Protein AF-A0A957HKM3-F1 (afdb_monomer)

Structure (mmCIF, N/CA/C/O backbone):
data_AF-A0A957HKM3-F1
#
_entry.id   AF-A0A957HKM3-F1
#
loop_
_atom_site.group_PDB
_atom_site.id
_atom_site.type_symbol
_atom_site.label_atom_id
_atom_site.label_alt_id
_atom_site.label_comp_id
_atom_site.label_asym_id
_atom_site.label_entity_id
_atom_site.label_seq_id
_atom_site.pdbx_PDB_ins_code
_atom_site.Cartn_x
_atom_site.Cartn_y
_atom_site.Cartn_z
_atom_site.occupancy
_atom_site.B_iso_or_equiv
_atom_site.auth_seq_id
_atom_site.auth_comp_id
_atom_site.auth_asym_id
_atom_site.auth_atom_id
_atom_site.pdbx_PDB_model_num
ATOM 1 N N . MET A 1 1 ? -44.955 -30.868 45.263 1.00 47.00 1 MET A N 1
ATOM 2 C CA . MET A 1 1 ? -44.420 -29.543 45.650 1.00 47.00 1 MET A CA 1
ATOM 3 C C . MET A 1 1 ? -42.931 -29.456 45.296 1.00 47.00 1 MET A C 1
ATOM 5 O O . MET A 1 1 ? -42.115 -29.298 46.185 1.00 47.00 1 MET A O 1
ATOM 9 N N . ALA A 1 2 ? -42.562 -29.620 44.020 1.00 44.59 2 ALA A N 1
ATOM 10 C CA . ALA A 1 2 ? -41.152 -29.615 43.596 1.00 44.59 2 ALA A CA 1
ATOM 11 C C . ALA A 1 2 ? -41.012 -29.302 42.092 1.00 44.59 2 ALA A C 1
ATOM 13 O O . ALA A 1 2 ? -40.345 -30.031 41.370 1.00 44.59 2 ALA A O 1
ATOM 14 N N . ASN A 1 3 ? -41.728 -28.290 41.587 1.00 49.31 3 ASN A N 1
ATOM 15 C CA . ASN A 1 3 ? -41.673 -27.949 40.158 1.00 49.31 3 ASN A CA 1
ATOM 16 C C . ASN A 1 3 ? -41.700 -26.438 39.877 1.00 49.31 3 ASN A C 1
ATOM 18 O O . ASN A 1 3 ? -42.155 -26.035 38.817 1.00 49.31 3 ASN A O 1
ATOM 22 N N . ASN A 1 4 ? -41.270 -25.605 40.831 1.00 51.16 4 ASN A N 1
ATOM 23 C CA . ASN A 1 4 ? -41.279 -24.143 40.669 1.00 51.16 4 ASN A CA 1
ATOM 24 C C . ASN A 1 4 ? -39.879 -23.507 40.729 1.00 51.16 4 ASN A C 1
ATOM 26 O O . ASN A 1 4 ? -39.730 -22.320 40.466 1.00 51.16 4 ASN A O 1
ATOM 30 N N . ASP A 1 5 ? -38.846 -24.296 41.041 1.00 49.91 5 ASP A N 1
ATOM 31 C CA . ASP A 1 5 ? -37.493 -23.775 41.281 1.00 49.91 5 ASP A CA 1
ATOM 32 C C . ASP A 1 5 ? -36.600 -23.854 40.032 1.00 49.91 5 ASP A C 1
ATOM 34 O O . ASP A 1 5 ? -35.518 -23.274 40.002 1.00 49.91 5 ASP A O 1
ATOM 38 N N . ASN A 1 6 ? -37.057 -24.545 38.979 1.00 47.69 6 ASN A N 1
ATOM 39 C CA . ASN A 1 6 ? -36.279 -24.766 37.756 1.00 47.69 6 ASN A CA 1
ATOM 40 C C . ASN A 1 6 ? -36.586 -23.754 36.635 1.00 47.69 6 ASN A C 1
ATOM 42 O O . ASN A 1 6 ? -35.911 -23.755 35.613 1.00 47.69 6 ASN A O 1
ATOM 46 N N . GLU A 1 7 ? -37.578 -22.878 36.822 1.00 43.94 7 GLU A N 1
ATOM 47 C CA . GLU A 1 7 ? -37.984 -21.872 35.823 1.00 43.94 7 GLU A CA 1
ATOM 48 C C . GLU A 1 7 ? -37.372 -20.480 36.095 1.00 43.94 7 GLU A C 1
ATOM 50 O O . GLU A 1 7 ? -37.442 -19.578 35.266 1.00 43.94 7 GLU A O 1
ATOM 55 N N . ILE A 1 8 ? -36.705 -20.297 37.242 1.00 45.25 8 ILE A N 1
ATOM 56 C CA . ILE A 1 8 ? -36.118 -19.007 37.655 1.00 45.25 8 ILE A CA 1
ATOM 57 C C . ILE A 1 8 ? -34.664 -18.845 37.154 1.00 45.2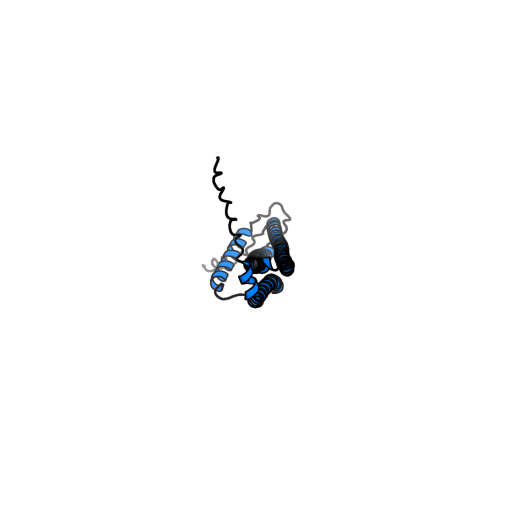5 8 ILE A C 1
ATOM 59 O O . ILE A 1 8 ? -34.101 -17.751 37.191 1.00 45.25 8 ILE A O 1
ATOM 63 N N . ALA A 1 9 ? -34.042 -19.903 36.624 1.00 41.53 9 ALA A N 1
ATOM 64 C CA . ALA A 1 9 ? -32.632 -19.878 36.227 1.00 41.53 9 ALA A CA 1
ATOM 65 C C . ALA A 1 9 ? -32.360 -19.335 34.806 1.00 41.53 9 ALA A C 1
ATOM 67 O O . ALA A 1 9 ? -31.204 -19.053 34.490 1.00 41.53 9 ALA A O 1
ATOM 68 N N . GLU A 1 10 ? -33.378 -19.149 33.956 1.00 41.00 10 GLU A N 1
ATOM 69 C CA . GLU A 1 10 ? -33.168 -18.899 32.516 1.00 41.00 10 GLU A CA 1
ATOM 70 C C . GLU A 1 10 ? -33.541 -17.489 32.026 1.00 41.00 10 GLU A C 1
ATOM 72 O O . GLU A 1 10 ? -33.589 -17.227 30.828 1.00 41.00 10 GLU A O 1
ATOM 77 N N . ASN A 1 11 ? -33.751 -16.528 32.930 1.00 41.34 11 ASN A N 1
ATOM 78 C CA . ASN A 1 11 ? -33.976 -15.134 32.531 1.00 41.34 11 ASN A CA 1
ATOM 79 C C . ASN A 1 11 ? -33.160 -14.149 33.368 1.00 41.34 11 ASN A C 1
ATOM 81 O O . ASN A 1 11 ? -33.671 -13.204 33.969 1.00 41.34 11 ASN A O 1
ATOM 85 N N . LYS A 1 12 ? -31.840 -14.357 33.398 1.00 44.16 12 LYS A N 1
ATOM 86 C CA . LYS A 1 12 ? -30.912 -13.303 33.808 1.00 44.16 12 LYS A CA 1
ATOM 87 C C . LYS A 1 12 ? -30.813 -12.317 32.645 1.00 44.16 12 LYS A C 1
ATOM 89 O O . LYS A 1 12 ? -29.887 -12.385 31.842 1.00 44.16 12 LYS A O 1
ATOM 94 N N . VAL A 1 13 ? -31.806 -11.430 32.526 1.00 43.09 13 VAL A N 1
ATOM 95 C CA . VAL A 1 13 ? -31.692 -10.224 31.701 1.00 43.09 13 VAL A CA 1
ATOM 96 C C . VAL A 1 13 ? -30.390 -9.563 32.129 1.00 43.09 13 VAL A C 1
ATOM 98 O O . VAL A 1 13 ? -30.271 -9.114 33.269 1.00 43.09 13 VAL A O 1
ATOM 101 N N . ASP A 1 14 ? -29.396 -9.599 31.244 1.00 47.03 14 ASP A N 1
ATOM 102 C CA . ASP A 1 14 ? -28.075 -9.010 31.427 1.00 47.03 14 ASP A CA 1
ATOM 103 C C . ASP A 1 14 ? -28.242 -7.494 31.565 1.00 47.03 14 ASP A C 1
ATOM 105 O O . ASP A 1 14 ? -28.124 -6.727 30.612 1.00 47.03 14 ASP A O 1
ATOM 109 N N . LYS A 1 15 ? -28.615 -7.064 32.772 1.00 47.00 15 LYS A N 1
ATOM 110 C CA . LYS A 1 15 ? -28.818 -5.673 33.172 1.00 47.00 15 LYS A CA 1
ATOM 111 C C . LYS A 1 15 ? -27.470 -5.024 33.504 1.00 47.00 15 LYS A C 1
ATOM 113 O O . LYS A 1 15 ? -27.420 -4.105 34.313 1.00 47.00 15 LYS A O 1
ATOM 118 N N . SER A 1 16 ? -26.377 -5.522 32.918 1.00 55.09 16 SER A N 1
ATOM 119 C CA . SER A 1 16 ? -25.062 -4.911 33.037 1.00 55.09 16 SER A CA 1
ATOM 120 C C . SER A 1 16 ? -25.087 -3.586 32.283 1.00 55.09 16 SER A C 1
ATOM 122 O O . SER A 1 16 ? -25.190 -3.560 31.053 1.00 55.09 16 SER A O 1
ATOM 124 N N . GLN A 1 17 ? -25.052 -2.488 33.025 1.00 64.56 17 GLN A N 1
ATOM 125 C CA . GLN A 1 17 ? -24.950 -1.153 32.459 1.00 64.56 17 GLN A CA 1
ATOM 126 C C . GLN A 1 17 ? -23.472 -0.841 32.228 1.00 64.56 17 GLN A C 1
ATOM 128 O O . GLN A 1 17 ? -22.652 -1.006 33.135 1.00 64.56 17 GLN A O 1
ATOM 133 N N . TYR A 1 18 ? -23.131 -0.426 31.007 1.00 73.88 18 TYR A N 1
ATOM 134 C CA . TYR A 1 18 ? -21.754 -0.087 30.647 1.00 73.88 18 TYR A CA 1
ATOM 135 C C . TYR A 1 18 ? -21.532 1.421 30.652 1.00 73.88 18 TYR A C 1
ATOM 137 O O . TYR A 1 18 ? -22.414 2.201 30.280 1.00 73.88 18 TYR A O 1
ATOM 145 N N . ALA A 1 19 ? -20.322 1.808 31.048 1.00 77.62 19 ALA A N 1
ATOM 146 C CA . ALA A 1 19 ? -19.890 3.193 31.139 1.00 77.62 19 ALA A CA 1
ATOM 147 C C . ALA A 1 19 ? -19.832 3.860 29.753 1.00 77.62 19 ALA A C 1
ATOM 149 O O . ALA A 1 19 ? -19.210 3.342 28.822 1.00 77.62 19 ALA A O 1
ATOM 150 N N . PHE A 1 20 ? -20.456 5.034 29.619 1.00 85.00 20 PHE A N 1
ATOM 151 C CA . PHE A 1 20 ? -20.403 5.830 28.390 1.00 85.00 20 PHE A CA 1
ATOM 152 C C . PHE A 1 20 ? -18.974 6.277 28.047 1.00 85.00 20 PHE A C 1
ATOM 154 O O . PHE A 1 20 ? -18.611 6.327 26.878 1.00 85.00 20 PHE A O 1
ATOM 161 N N . GLU A 1 21 ? -18.133 6.529 29.047 1.00 86.12 21 GLU A N 1
ATOM 162 C CA . GLU A 1 21 ? -16.739 6.945 28.879 1.00 86.12 21 GLU A CA 1
ATOM 163 C C . GLU A 1 21 ? -15.904 5.833 28.228 1.00 86.12 21 GLU A C 1
ATOM 165 O O . GLU A 1 21 ? -15.054 6.106 27.385 1.00 86.12 21 GLU A O 1
ATOM 170 N N . GLU A 1 22 ? -16.182 4.567 28.560 1.00 87.50 22 GLU A N 1
ATOM 171 C CA . GLU A 1 22 ? -15.543 3.411 27.920 1.00 87.50 22 GLU A CA 1
ATOM 172 C C . GLU A 1 22 ? -15.982 3.281 26.453 1.00 87.50 22 GLU A C 1
ATOM 174 O O . GLU A 1 22 ? -15.156 3.010 25.580 1.00 87.50 22 GLU A O 1
ATOM 179 N N . PHE A 1 23 ? -17.266 3.530 26.166 1.00 90.31 23 PHE A N 1
ATOM 180 C CA . PHE A 1 23 ? -17.781 3.564 24.796 1.00 90.31 23 PHE A CA 1
ATOM 181 C C . PHE A 1 23 ? -17.137 4.691 23.985 1.00 90.31 23 PHE A C 1
ATOM 183 O O . PHE A 1 23 ? -16.668 4.450 22.874 1.00 90.31 23 PHE A O 1
ATOM 190 N N . GLN A 1 24 ? -17.072 5.899 24.551 1.00 91.50 24 GLN A N 1
ATOM 191 C CA . GLN A 1 24 ? -16.463 7.061 23.914 1.00 91.50 24 GLN A CA 1
ATOM 192 C C . GLN A 1 24 ? -14.976 6.817 23.626 1.00 91.50 24 GLN A C 1
ATOM 194 O O . GLN A 1 24 ? -14.545 6.986 22.488 1.00 91.50 24 GLN A O 1
ATOM 199 N N . LEU A 1 25 ? -14.209 6.335 24.609 1.00 92.25 25 LEU A N 1
ATOM 200 C CA . LEU A 1 25 ? -12.788 6.017 24.435 1.00 92.25 25 LEU A CA 1
ATOM 201 C C . LEU A 1 25 ? -12.566 4.985 23.319 1.00 92.25 25 LEU A C 1
ATOM 203 O O . LEU A 1 25 ? -11.632 5.095 22.518 1.00 92.25 25 LEU A O 1
ATOM 207 N N . PHE A 1 26 ? -13.418 3.960 23.256 1.00 93.19 26 PHE A N 1
ATOM 208 C CA . PHE A 1 26 ? -13.307 2.926 22.233 1.00 93.19 26 PHE A CA 1
ATOM 209 C C . PHE A 1 26 ? -13.725 3.428 20.842 1.00 93.19 26 PHE A C 1
ATOM 211 O O . PHE A 1 26 ? -13.091 3.071 19.846 1.00 93.19 26 PHE A O 1
ATOM 218 N N . TYR A 1 27 ? -14.734 4.299 20.768 1.00 93.25 27 TYR A N 1
ATOM 219 C CA . TYR A 1 27 ? -15.134 4.985 19.540 1.00 93.25 27 TYR A CA 1
ATOM 220 C C . TYR A 1 27 ? -14.007 5.877 18.994 1.00 93.25 27 TYR A C 1
ATOM 222 O O . TYR A 1 27 ? -13.621 5.725 17.835 1.00 93.25 27 TYR A O 1
ATOM 230 N N . GLU A 1 28 ? -13.396 6.714 19.838 1.00 94.50 28 GLU A N 1
ATOM 231 C CA . GLU A 1 28 ? -12.241 7.553 19.472 1.00 94.50 28 GLU A CA 1
ATOM 232 C C . GLU A 1 28 ? -11.057 6.704 18.973 1.00 94.50 28 GLU A C 1
ATOM 234 O O . GLU A 1 28 ? -10.364 7.055 18.014 1.00 94.50 28 GLU A O 1
ATOM 239 N N . SER A 1 29 ? -10.838 5.528 19.575 1.00 93.44 29 SER A N 1
ATOM 240 C CA . SER A 1 29 ? -9.834 4.572 19.098 1.00 93.44 29 SER A CA 1
ATOM 241 C C . SER A 1 29 ? -10.134 4.064 17.680 1.00 93.44 29 SER A C 1
ATOM 243 O O . SER A 1 29 ? -9.206 3.923 16.879 1.00 93.44 29 SER A O 1
ATOM 245 N N . ALA A 1 30 ? -11.401 3.797 17.349 1.00 91.69 30 ALA A N 1
ATOM 246 C CA . ALA A 1 30 ? -11.816 3.347 16.019 1.00 91.69 30 ALA A CA 1
ATOM 247 C C . ALA A 1 30 ? -11.670 4.445 14.950 1.00 91.69 30 ALA A C 1
ATOM 249 O O . ALA A 1 30 ? -11.200 4.174 13.839 1.00 91.69 30 ALA A O 1
ATOM 250 N N . GLU A 1 31 ? -11.999 5.690 15.294 1.00 93.06 31 GLU A N 1
ATOM 251 C CA . GLU A 1 31 ? -11.785 6.852 14.425 1.00 93.06 31 GLU A CA 1
ATOM 252 C C . GLU A 1 31 ? -10.293 7.032 14.110 1.00 93.06 31 GLU A C 1
ATOM 254 O O . GLU A 1 31 ? -9.893 7.045 12.945 1.00 93.06 31 GLU A O 1
ATOM 259 N N . LYS A 1 32 ? -9.436 6.978 15.137 1.00 94.31 32 LYS A N 1
ATOM 260 C CA . LYS A 1 32 ? -7.979 7.093 14.982 1.00 94.31 32 LYS 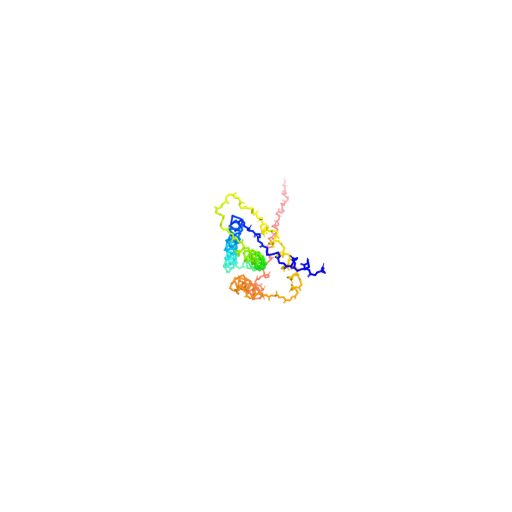A CA 1
ATOM 261 C C . LYS A 1 32 ? -7.365 6.022 14.075 1.00 94.31 32 LYS A C 1
ATOM 263 O O . LYS A 1 32 ? -6.379 6.287 13.384 1.00 94.31 32 LYS A O 1
ATOM 268 N N . VAL A 1 33 ? -7.896 4.795 14.071 1.00 89.88 33 VAL A N 1
ATOM 269 C CA . VAL A 1 33 ? -7.440 3.747 13.134 1.00 89.88 33 VAL A CA 1
ATOM 270 C C . VAL A 1 33 ? -7.829 4.097 11.697 1.00 89.88 33 VAL A C 1
ATOM 272 O O . VAL A 1 33 ? -7.037 3.888 10.775 1.00 89.88 33 VAL A O 1
ATOM 275 N N . THR A 1 34 ? -9.014 4.671 11.500 1.00 88.81 34 THR A N 1
ATOM 276 C CA . THR A 1 34 ? -9.472 5.131 10.184 1.00 88.81 34 THR A CA 1
ATOM 277 C C . THR A 1 34 ? -8.604 6.271 9.653 1.00 88.81 34 THR A C 1
ATOM 279 O O . THR A 1 34 ? -8.161 6.202 8.505 1.00 88.81 34 THR A O 1
ATOM 282 N N . ASP A 1 35 ? -8.261 7.248 10.492 1.00 92.38 35 ASP A N 1
ATOM 283 C CA . ASP A 1 35 ? -7.368 8.349 10.112 1.00 92.38 35 ASP A CA 1
ATOM 284 C C . ASP A 1 35 ? -5.976 7.849 9.719 1.00 92.38 35 ASP A C 1
ATOM 286 O O . ASP A 1 35 ? -5.446 8.211 8.664 1.00 92.38 35 ASP A O 1
ATOM 290 N N . ARG A 1 36 ? -5.413 6.923 10.507 1.00 92.56 36 ARG A N 1
ATOM 291 C CA . ARG A 1 36 ? -4.126 6.275 10.200 1.00 92.56 36 ARG A CA 1
ATOM 292 C C . ARG A 1 36 ? -4.155 5.518 8.873 1.00 92.56 36 ARG A C 1
ATOM 294 O O . ARG A 1 36 ? -3.158 5.540 8.148 1.00 92.56 36 ARG A O 1
ATOM 301 N N . ARG A 1 37 ? -5.277 4.872 8.524 1.00 92.19 37 ARG A N 1
ATOM 302 C CA . ARG A 1 37 ? -5.465 4.207 7.220 1.00 92.19 37 ARG A CA 1
ATOM 303 C C . ARG A 1 37 ? -5.402 5.219 6.078 1.00 92.19 37 ARG A C 1
ATOM 305 O O . ARG A 1 37 ? -4.720 4.971 5.085 1.00 92.19 37 ARG A O 1
ATOM 312 N N . LEU A 1 38 ? -6.096 6.351 6.208 1.00 90.62 38 LEU A N 1
ATOM 313 C CA . LEU A 1 38 ? -6.111 7.409 5.192 1.00 90.62 38 LEU A CA 1
ATOM 314 C C . LEU A 1 38 ? -4.731 8.056 5.019 1.00 90.62 38 LEU A C 1
ATOM 316 O O . LEU A 1 38 ? -4.287 8.270 3.890 1.00 90.62 38 LEU A O 1
ATOM 320 N N . GLU A 1 39 ? -4.036 8.325 6.122 1.00 93.88 39 GLU A N 1
ATOM 321 C CA . GLU A 1 39 ? -2.670 8.850 6.115 1.00 93.88 39 GLU A CA 1
ATOM 322 C C . GLU A 1 39 ? -1.676 7.879 5.472 1.00 93.88 39 GLU A C 1
ATOM 324 O O . GLU A 1 39 ? -0.945 8.269 4.560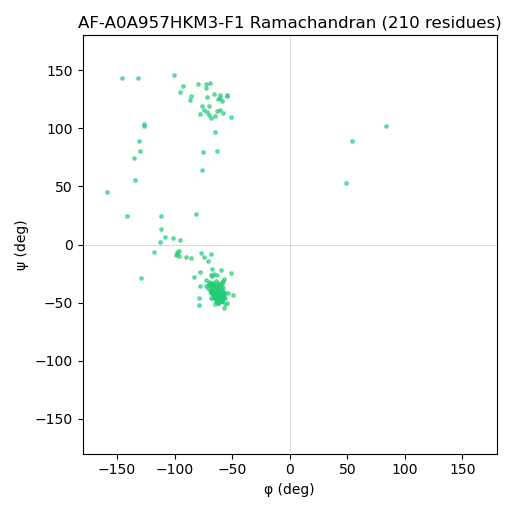 1.00 93.88 39 GLU A O 1
ATOM 329 N N . THR A 1 40 ? -1.699 6.610 5.882 1.00 92.31 40 THR A N 1
ATOM 330 C CA . THR A 1 40 ? -0.819 5.570 5.326 1.00 92.31 40 THR A CA 1
ATOM 331 C C . THR A 1 40 ? -1.078 5.381 3.835 1.00 92.31 40 THR A C 1
ATOM 333 O O . THR A 1 40 ? -0.139 5.322 3.045 1.00 92.31 40 THR A O 1
ATOM 336 N N . ASN A 1 41 ? -2.350 5.369 3.423 1.00 91.88 41 ASN A N 1
ATOM 337 C CA . ASN A 1 41 ? -2.712 5.320 2.014 1.00 91.88 41 ASN A CA 1
ATOM 338 C C . ASN A 1 41 ? -2.091 6.494 1.254 1.00 91.88 41 ASN A C 1
ATOM 340 O O . ASN A 1 41 ? -1.353 6.256 0.304 1.00 91.88 41 ASN A O 1
ATOM 344 N N . ARG A 1 42 ? -2.324 7.743 1.690 1.00 92.56 42 ARG A N 1
ATOM 345 C CA . ARG A 1 42 ? -1.754 8.959 1.074 1.00 92.56 42 ARG A CA 1
ATOM 346 C C . ARG A 1 42 ? -0.229 8.892 0.951 1.00 92.56 42 ARG A C 1
ATOM 348 O O . ARG A 1 42 ? 0.320 9.274 -0.080 1.00 92.56 42 ARG A O 1
ATOM 355 N N . TRP A 1 43 ? 0.447 8.397 1.981 1.00 94.94 43 TRP A N 1
ATOM 356 C CA . TRP A 1 43 ? 1.895 8.211 1.967 1.00 94.94 43 TRP A CA 1
ATOM 357 C C . TRP A 1 43 ? 2.337 7.166 0.926 1.00 94.94 43 TRP A C 1
ATOM 359 O O . TRP A 1 43 ? 3.237 7.441 0.131 1.00 94.94 43 TRP A O 1
ATOM 369 N N . ASN A 1 44 ? 1.638 6.030 0.836 1.00 94.94 44 ASN A N 1
ATOM 370 C CA . ASN A 1 44 ? 1.907 4.994 -0.166 1.00 94.94 44 ASN A CA 1
ATOM 371 C C . ASN A 1 44 ? 1.715 5.500 -1.609 1.00 94.94 44 ASN A C 1
ATOM 373 O O . ASN A 1 44 ? 2.534 5.182 -2.475 1.00 94.94 44 ASN A O 1
ATOM 377 N N . TYR A 1 45 ? 0.695 6.334 -1.868 1.00 93.62 45 TYR A N 1
ATOM 378 C CA . TYR A 1 45 ? 0.536 7.018 -3.163 1.00 93.62 45 TYR A CA 1
ATOM 379 C C . TYR A 1 45 ? 1.767 7.843 -3.516 1.00 93.62 45 TYR A C 1
ATOM 381 O O . TYR A 1 45 ? 2.303 7.704 -4.614 1.00 93.62 45 TYR A O 1
ATOM 389 N N . SER A 1 46 ? 2.209 8.686 -2.580 1.00 95.81 46 SER A N 1
ATOM 390 C CA . SER A 1 46 ? 3.349 9.581 -2.779 1.00 95.81 46 SER A CA 1
ATOM 391 C C . SER A 1 46 ? 4.604 8.797 -3.169 1.00 95.81 46 SER A C 1
ATOM 393 O O . SER A 1 46 ? 5.240 9.103 -4.179 1.00 95.81 46 SER A O 1
ATOM 395 N N . ILE A 1 47 ? 4.893 7.701 -2.459 1.00 96.06 47 ILE A N 1
ATOM 396 C CA . ILE A 1 47 ? 6.024 6.816 -2.770 1.00 96.06 47 ILE A CA 1
ATOM 397 C C . ILE A 1 47 ? 5.907 6.222 -4.173 1.00 96.06 47 ILE A C 1
ATOM 399 O O . ILE A 1 47 ? 6.864 6.292 -4.943 1.00 96.06 47 ILE A O 1
ATOM 403 N N . CYS A 1 48 ? 4.743 5.677 -4.539 1.00 95.69 48 CYS A N 1
ATOM 404 C CA . CYS A 1 48 ? 4.556 5.088 -5.867 1.00 95.69 48 CYS A CA 1
ATOM 405 C C . CYS A 1 48 ? 4.750 6.132 -6.978 1.00 95.69 48 CYS A C 1
ATOM 407 O O . CYS A 1 48 ? 5.418 5.856 -7.975 1.00 95.69 48 CYS A O 1
ATOM 409 N N . THR A 1 49 ? 4.226 7.349 -6.795 1.00 96.06 49 THR A N 1
ATOM 410 C CA . THR A 1 49 ? 4.408 8.447 -7.757 1.00 96.06 49 THR A CA 1
ATOM 411 C C . THR A 1 49 ? 5.851 8.938 -7.839 1.00 96.06 49 THR A C 1
ATOM 413 O O . THR A 1 49 ? 6.331 9.230 -8.935 1.00 96.06 49 THR A O 1
ATOM 416 N N . ALA A 1 50 ? 6.573 8.978 -6.717 1.00 97.25 50 ALA A N 1
ATOM 417 C CA . ALA A 1 50 ? 7.987 9.332 -6.693 1.00 97.25 50 ALA A CA 1
ATOM 418 C C . ALA A 1 50 ? 8.825 8.287 -7.439 1.00 97.25 50 ALA A C 1
ATOM 420 O O . ALA A 1 50 ? 9.631 8.650 -8.293 1.00 97.25 50 ALA A O 1
ATOM 421 N N . ILE A 1 51 ? 8.581 6.995 -7.194 1.00 96.75 51 ILE A N 1
ATOM 422 C CA . ILE A 1 51 ? 9.266 5.907 -7.900 1.00 96.75 51 ILE A CA 1
ATOM 423 C C . ILE A 1 51 ? 9.000 5.988 -9.407 1.00 96.75 51 ILE A C 1
ATOM 425 O O . ILE A 1 51 ? 9.943 5.961 -10.195 1.00 96.75 51 ILE A O 1
ATOM 429 N N . ALA A 1 52 ? 7.737 6.145 -9.817 1.00 96.38 52 ALA A N 1
ATOM 430 C CA . ALA A 1 52 ? 7.382 6.286 -11.229 1.00 96.38 52 ALA A CA 1
ATOM 431 C C . ALA A 1 52 ? 8.072 7.498 -11.882 1.00 96.38 52 ALA A C 1
ATOM 433 O O . ALA A 1 52 ? 8.562 7.401 -13.007 1.00 96.38 52 ALA A O 1
ATOM 434 N N . SER A 1 53 ? 8.173 8.616 -11.158 1.00 96.88 53 SER A N 1
ATOM 435 C CA . SER A 1 53 ? 8.856 9.825 -11.633 1.00 96.88 53 SER A CA 1
ATOM 436 C C . SER A 1 53 ? 10.360 9.603 -11.804 1.00 96.88 53 SER A C 1
ATOM 438 O O . SER A 1 53 ? 10.918 9.972 -12.833 1.00 96.88 53 SER A O 1
ATOM 440 N N . VAL A 1 54 ? 11.014 8.950 -10.837 1.00 96.69 54 VAL A N 1
ATOM 441 C CA . VAL A 1 54 ? 12.442 8.597 -10.916 1.00 96.69 54 VAL A CA 1
ATOM 442 C C . VAL A 1 54 ? 12.711 7.679 -12.107 1.00 96.69 54 VAL A C 1
ATOM 444 O O . VAL A 1 54 ? 13.656 7.923 -12.854 1.00 96.69 54 VAL A O 1
ATOM 447 N N . ILE A 1 55 ? 11.857 6.678 -12.342 1.00 95.38 55 ILE A N 1
ATOM 448 C CA . ILE A 1 55 ? 11.958 5.817 -13.529 1.00 95.38 55 ILE A CA 1
ATOM 449 C C . ILE A 1 55 ? 11.856 6.658 -14.807 1.00 95.38 55 ILE A C 1
ATOM 451 O O . ILE A 1 55 ? 12.702 6.527 -15.690 1.00 95.38 55 ILE A O 1
ATOM 455 N N . GLY A 1 56 ? 10.864 7.549 -14.897 1.00 93.62 56 GLY A N 1
ATOM 456 C CA . GLY A 1 56 ? 10.688 8.431 -16.053 1.00 93.62 56 GLY A CA 1
ATOM 457 C C . GLY A 1 56 ? 11.908 9.317 -16.324 1.00 93.62 56 GLY A C 1
ATOM 458 O O . GLY A 1 56 ? 12.323 9.453 -17.474 1.00 93.62 56 GLY A O 1
ATOM 459 N N . LEU A 1 57 ? 12.527 9.866 -15.274 1.00 94.50 57 LEU A N 1
ATOM 460 C CA . LEU A 1 57 ? 13.748 10.668 -15.386 1.00 94.50 57 LEU A CA 1
ATOM 461 C C . LEU A 1 57 ? 14.946 9.840 -15.865 1.00 94.50 57 LEU A C 1
ATOM 463 O O . LEU A 1 57 ? 15.655 10.276 -16.771 1.00 94.50 57 LEU A O 1
ATOM 467 N N . ILE A 1 58 ? 15.151 8.644 -15.301 1.00 92.50 58 ILE A N 1
ATOM 468 C CA . ILE A 1 58 ? 16.242 7.736 -15.691 1.00 92.50 58 ILE A CA 1
ATOM 469 C C . ILE A 1 58 ? 16.113 7.345 -17.166 1.00 92.50 58 ILE A C 1
ATOM 471 O O . ILE A 1 58 ? 17.090 7.416 -17.913 1.00 92.50 58 ILE A O 1
ATOM 475 N N . VAL A 1 59 ? 14.904 6.976 -17.598 1.00 89.31 59 VAL A N 1
ATOM 476 C CA . VAL A 1 59 ? 14.631 6.607 -18.992 1.00 89.31 59 VAL A CA 1
ATOM 477 C C . VAL A 1 59 ? 14.847 7.807 -19.917 1.00 89.31 59 VAL A C 1
ATOM 479 O O . VAL A 1 59 ? 15.585 7.693 -20.890 1.00 89.31 59 VAL A O 1
ATOM 482 N N . SER A 1 60 ? 14.284 8.976 -19.595 1.00 90.31 60 SER A N 1
ATOM 483 C CA . SER A 1 60 ? 14.437 10.193 -20.408 1.00 90.31 60 SER A CA 1
ATOM 484 C C . SER A 1 60 ? 15.906 10.601 -20.587 1.00 90.31 60 SER A C 1
ATOM 486 O O . SER A 1 60 ? 16.358 10.861 -21.703 1.00 90.31 60 SER A O 1
ATOM 488 N N . TRP A 1 61 ? 16.690 10.578 -19.505 1.00 89.56 61 TRP A N 1
ATOM 489 C CA . TRP A 1 61 ? 18.119 10.897 -19.548 1.00 89.56 61 TRP A CA 1
ATOM 490 C C . TRP A 1 61 ? 18.929 9.893 -20.379 1.00 89.56 61 TRP A C 1
ATOM 492 O O . TRP A 1 61 ? 19.863 10.270 -21.094 1.00 89.56 61 TRP A O 1
ATOM 502 N N . SER A 1 62 ? 18.546 8.619 -20.324 1.00 87.56 62 SER A N 1
ATOM 503 C CA . SER A 1 62 ? 19.167 7.559 -21.109 1.00 87.56 62 SER A CA 1
ATOM 504 C C . SER A 1 62 ? 18.900 7.676 -22.606 1.00 87.56 62 SER A C 1
ATOM 506 O O . SER A 1 62 ? 19.779 7.314 -23.386 1.00 87.56 62 SER A O 1
ATOM 508 N N . LEU A 1 63 ? 17.735 8.177 -23.026 1.00 82.62 63 LEU A N 1
ATOM 509 C CA . LEU A 1 63 ? 17.468 8.410 -24.448 1.00 82.62 63 LEU A CA 1
ATOM 510 C C . LEU A 1 63 ? 18.415 9.470 -25.034 1.00 82.62 63 LEU A C 1
ATOM 512 O O . LEU A 1 63 ? 18.778 9.378 -26.204 1.00 82.62 63 LEU A O 1
ATOM 516 N N . ALA A 1 64 ? 18.848 10.444 -24.227 1.00 85.25 64 ALA A N 1
ATOM 517 C CA . ALA A 1 64 ? 19.823 11.454 -24.639 1.00 85.25 64 ALA A CA 1
ATOM 518 C C . ALA A 1 64 ? 21.277 10.941 -24.636 1.00 85.25 64 ALA A C 1
ATOM 520 O O . ALA A 1 64 ? 22.117 11.489 -25.345 1.00 85.25 64 ALA A O 1
ATOM 521 N N . ASN A 1 65 ? 21.585 9.897 -23.856 1.00 85.44 65 ASN A N 1
ATOM 522 C CA . ASN A 1 65 ? 22.939 9.366 -23.686 1.00 85.44 65 ASN A CA 1
ATOM 523 C C . ASN A 1 65 ? 22.955 7.841 -23.870 1.00 85.44 65 ASN A C 1
ATOM 525 O O . ASN A 1 65 ? 22.841 7.087 -22.900 1.00 85.44 65 ASN A O 1
ATOM 529 N N . GLN A 1 66 ? 23.147 7.379 -25.111 1.00 78.88 66 GLN A N 1
ATOM 530 C CA . GLN A 1 66 ? 23.079 5.949 -25.448 1.00 78.88 66 GLN A CA 1
ATOM 531 C C . GLN A 1 66 ? 24.044 5.064 -24.642 1.00 78.88 66 GLN A C 1
ATOM 533 O O . GLN A 1 66 ? 23.696 3.927 -24.332 1.00 78.88 66 GLN A O 1
ATOM 538 N N . SER A 1 67 ? 25.199 5.583 -24.213 1.00 82.19 67 SER A N 1
ATOM 539 C CA . SER A 1 67 ? 26.161 4.836 -23.385 1.00 82.19 67 SER A CA 1
ATOM 540 C C . SER A 1 67 ? 25.588 4.367 -22.040 1.00 82.19 67 SER A C 1
ATOM 542 O O . SER A 1 67 ? 26.096 3.415 -21.456 1.00 82.19 67 SER A O 1
ATOM 544 N N . PHE A 1 68 ? 24.524 5.007 -21.542 1.00 84.81 68 PHE A N 1
ATOM 545 C CA . PHE A 1 68 ? 23.881 4.657 -20.270 1.00 84.81 68 PHE A CA 1
ATOM 546 C C . PHE A 1 68 ? 22.588 3.849 -20.435 1.00 84.81 68 PHE A C 1
ATOM 548 O O . PHE A 1 68 ? 21.919 3.552 -19.443 1.00 84.81 68 PHE A O 1
ATOM 555 N N . LEU A 1 69 ? 22.245 3.452 -21.663 1.00 85.75 69 LEU A N 1
ATOM 556 C CA . LEU A 1 69 ? 20.981 2.788 -21.976 1.00 85.75 69 LEU A CA 1
ATOM 557 C C . LEU A 1 69 ? 20.792 1.468 -21.231 1.00 85.75 69 LEU A C 1
ATOM 559 O O . LEU A 1 69 ? 19.744 1.243 -20.626 1.00 85.75 69 LEU A O 1
ATOM 563 N N . LEU A 1 70 ? 21.825 0.629 -21.181 1.00 86.62 70 LEU A N 1
ATOM 564 C CA . LEU A 1 70 ? 21.756 -0.650 -20.476 1.00 86.62 70 LEU A CA 1
ATOM 565 C C . LEU A 1 70 ? 21.569 -0.460 -18.959 1.00 86.62 70 LEU A C 1
ATOM 567 O O . LEU A 1 70 ? 20.750 -1.145 -18.345 1.00 86.62 70 LEU A O 1
ATOM 571 N N . VAL A 1 71 ? 22.272 0.508 -18.362 1.00 89.00 71 VAL A N 1
ATOM 572 C CA . VAL A 1 71 ? 22.159 0.828 -16.927 1.00 89.00 71 VAL A CA 1
ATOM 573 C C . VAL A 1 71 ? 20.760 1.343 -16.595 1.00 89.00 71 VAL A C 1
ATOM 575 O O . VAL A 1 71 ? 20.172 0.926 -15.598 1.00 89.00 71 VAL A O 1
ATOM 578 N N . ALA A 1 72 ? 20.202 2.205 -17.443 1.00 90.62 72 ALA A N 1
ATOM 579 C CA . ALA A 1 72 ? 18.861 2.742 -17.260 1.00 90.62 72 ALA A CA 1
ATOM 580 C C . ALA A 1 72 ? 17.775 1.664 -17.369 1.00 90.62 72 ALA A C 1
ATOM 582 O O . ALA A 1 72 ? 16.866 1.643 -16.541 1.00 90.62 72 ALA A O 1
ATOM 583 N N . ILE A 1 73 ? 17.890 0.736 -18.326 1.00 90.62 73 ILE A N 1
ATOM 584 C CA . ILE A 1 73 ? 16.957 -0.393 -18.466 1.00 90.62 73 ILE A CA 1
ATOM 585 C C . ILE A 1 73 ? 17.006 -1.292 -17.230 1.00 90.62 73 ILE A C 1
ATOM 587 O O . ILE A 1 73 ? 15.963 -1.587 -16.645 1.00 90.62 73 ILE A O 1
ATOM 591 N N . LEU A 1 74 ? 18.203 -1.705 -16.801 1.00 91.62 74 LEU A N 1
ATOM 592 C CA . LEU A 1 74 ? 18.354 -2.547 -15.612 1.00 91.62 74 LEU A CA 1
ATOM 593 C C . LEU A 1 74 ? 17.839 -1.835 -14.356 1.00 91.62 74 LEU A C 1
ATOM 595 O O . LEU A 1 74 ? 17.095 -2.429 -13.574 1.00 91.62 74 LEU A O 1
ATOM 599 N N . GLY A 1 75 ? 18.173 -0.552 -14.194 1.00 92.94 75 GLY A N 1
ATOM 600 C CA . GLY A 1 75 ? 17.681 0.279 -13.100 1.00 92.94 75 GLY A CA 1
ATOM 601 C C . GLY A 1 75 ? 16.155 0.378 -13.085 1.00 92.94 75 GLY A C 1
ATOM 602 O O . GLY A 1 75 ? 15.539 0.171 -12.040 1.00 92.94 75 GLY A O 1
ATOM 603 N N . ALA A 1 76 ? 15.529 0.612 -14.242 1.00 94.19 76 ALA A N 1
ATOM 604 C CA . ALA A 1 76 ? 14.076 0.680 -14.374 1.00 94.19 76 ALA A CA 1
ATOM 605 C C . ALA A 1 76 ? 13.394 -0.655 -14.035 1.00 94.19 76 ALA A C 1
ATOM 607 O O . ALA A 1 76 ? 12.373 -0.655 -13.344 1.00 94.19 76 ALA A O 1
ATOM 608 N N . ILE A 1 77 ? 13.960 -1.790 -14.463 1.00 94.81 77 ILE A N 1
ATOM 609 C CA . ILE A 1 77 ? 13.430 -3.127 -14.152 1.00 94.81 77 ILE A CA 1
ATOM 610 C C . ILE A 1 77 ? 13.511 -3.400 -12.647 1.00 94.81 77 ILE A C 1
ATOM 612 O O . ILE A 1 77 ? 12.501 -3.749 -12.036 1.00 94.81 77 ILE A O 1
ATOM 616 N N . ILE A 1 78 ? 14.682 -3.201 -12.032 1.00 95.38 78 ILE A N 1
ATOM 617 C CA . ILE A 1 78 ? 14.886 -3.439 -10.594 1.00 95.38 78 ILE A CA 1
ATOM 618 C C . ILE A 1 78 ? 13.938 -2.564 -9.770 1.00 95.38 78 ILE A C 1
ATOM 620 O O . ILE A 1 78 ? 13.252 -3.057 -8.870 1.00 95.38 78 ILE A O 1
ATOM 624 N N . LEU A 1 79 ? 13.859 -1.274 -10.102 1.00 96.12 79 LEU A N 1
ATOM 625 C CA . LEU A 1 79 ? 13.028 -0.324 -9.375 1.00 96.12 79 LEU A CA 1
ATOM 626 C C . LEU A 1 79 ? 11.530 -0.635 -9.540 1.00 96.12 79 LEU A C 1
ATOM 628 O O . LEU A 1 79 ? 10.772 -0.532 -8.577 1.00 96.12 79 LEU A O 1
ATOM 632 N N . SER A 1 80 ? 11.114 -1.112 -10.716 1.00 96.44 80 SER A N 1
ATOM 633 C CA . SER A 1 80 ? 9.739 -1.569 -10.960 1.00 96.44 80 SER A CA 1
ATOM 634 C C . SER A 1 80 ? 9.396 -2.841 -10.183 1.00 96.44 80 SER A C 1
ATOM 636 O O . SER A 1 80 ? 8.303 -2.935 -9.630 1.00 96.44 80 SER A O 1
ATOM 638 N N . ILE A 1 81 ? 10.318 -3.805 -10.074 1.00 96.44 81 ILE A N 1
ATOM 639 C CA . ILE A 1 81 ? 10.116 -5.014 -9.255 1.00 96.44 81 ILE A CA 1
ATOM 640 C C . ILE A 1 81 ? 9.944 -4.631 -7.780 1.00 96.44 81 ILE A C 1
ATOM 642 O O . ILE A 1 81 ? 9.000 -5.085 -7.132 1.00 96.44 81 ILE A O 1
ATOM 646 N N . MET A 1 82 ? 10.808 -3.754 -7.261 1.00 96.88 82 MET A N 1
ATOM 647 C CA . MET A 1 82 ? 10.684 -3.228 -5.897 1.00 96.88 82 MET A CA 1
ATOM 648 C C . MET A 1 82 ? 9.341 -2.522 -5.681 1.00 96.88 82 MET A C 1
ATOM 650 O O . MET A 1 82 ? 8.679 -2.745 -4.667 1.00 96.88 82 MET A O 1
ATOM 654 N N . ALA A 1 83 ? 8.890 -1.729 -6.653 1.00 96.44 83 ALA A N 1
ATOM 655 C CA . ALA A 1 83 ? 7.606 -1.044 -6.584 1.00 96.44 83 ALA A CA 1
ATOM 656 C C . ALA A 1 83 ? 6.406 -2.009 -6.622 1.00 96.44 83 ALA A C 1
ATOM 658 O O . ALA A 1 83 ? 5.425 -1.800 -5.909 1.00 96.44 83 ALA A O 1
ATOM 659 N N . ILE A 1 84 ? 6.482 -3.096 -7.396 1.00 95.88 84 ILE A N 1
ATOM 660 C CA . ILE A 1 84 ? 5.462 -4.157 -7.413 1.00 95.88 84 ILE A CA 1
ATOM 661 C C . ILE A 1 84 ? 5.365 -4.827 -6.041 1.00 95.88 84 ILE A C 1
ATOM 663 O O . ILE A 1 84 ? 4.257 -4.982 -5.522 1.00 95.88 84 ILE A O 1
ATOM 667 N N . LEU A 1 85 ? 6.501 -5.181 -5.432 1.00 95.25 85 LEU A N 1
ATOM 668 C CA . LEU A 1 85 ? 6.525 -5.738 -4.077 1.00 95.25 85 LEU A CA 1
ATOM 669 C C . LEU A 1 85 ? 5.935 -4.747 -3.069 1.00 95.25 85 LEU A C 1
ATOM 671 O O . LEU A 1 85 ? 5.074 -5.118 -2.272 1.00 95.25 85 LEU A O 1
ATOM 675 N N . PHE A 1 86 ? 6.296 -3.469 -3.161 1.00 95.50 86 PHE A N 1
ATOM 676 C CA . PHE A 1 86 ? 5.706 -2.427 -2.324 1.00 95.50 86 PHE A CA 1
ATOM 677 C C . PHE A 1 86 ? 4.179 -2.330 -2.494 1.00 95.50 86 PHE A C 1
ATOM 679 O O . PHE A 1 86 ? 3.452 -2.270 -1.504 1.00 95.50 86 PHE A O 1
ATOM 686 N N . CYS A 1 87 ? 3.661 -2.427 -3.723 1.00 93.94 87 CYS A N 1
ATOM 687 C CA . CYS A 1 87 ? 2.216 -2.470 -3.972 1.00 93.94 87 CYS A CA 1
ATOM 688 C C . CYS A 1 87 ? 1.547 -3.690 -3.316 1.00 93.94 87 CYS A C 1
ATOM 690 O O . CYS A 1 87 ? 0.414 -3.586 -2.847 1.00 93.94 87 CYS A O 1
ATOM 692 N N . THR A 1 88 ? 2.221 -4.845 -3.254 1.00 90.00 88 THR A N 1
ATOM 693 C CA . THR A 1 88 ? 1.686 -6.014 -2.531 1.00 90.00 88 THR A CA 1
ATOM 694 C C . THR A 1 88 ? 1.633 -5.788 -1.022 1.00 90.00 88 THR A C 1
ATOM 696 O O . THR A 1 88 ? 0.608 -6.086 -0.410 1.00 90.00 88 THR A O 1
ATOM 699 N N . LEU A 1 89 ? 2.669 -5.178 -0.437 1.00 92.00 89 LEU A N 1
ATOM 700 C CA . LEU A 1 89 ? 2.674 -4.796 0.978 1.00 92.00 89 LEU A CA 1
ATOM 701 C C . LEU A 1 89 ? 1.562 -3.792 1.291 1.00 92.00 89 LEU A C 1
ATOM 703 O O . LEU A 1 89 ? 0.865 -3.937 2.292 1.00 92.00 89 LEU A O 1
ATOM 707 N N . TRP A 1 90 ? 1.331 -2.824 0.405 1.00 93.62 90 TRP A N 1
ATOM 708 C CA . TRP A 1 90 ? 0.233 -1.873 0.551 1.00 93.62 90 TRP A CA 1
ATOM 709 C C . TRP A 1 90 ? -1.137 -2.573 0.576 1.00 93.62 90 TRP A C 1
ATOM 711 O O . TRP A 1 90 ? -1.983 -2.263 1.415 1.00 93.62 90 TRP A O 1
ATOM 721 N N . ILE A 1 91 ? -1.361 -3.572 -0.282 1.00 89.25 91 ILE A N 1
ATOM 722 C CA . ILE A 1 91 ? -2.614 -4.346 -0.272 1.00 89.25 91 ILE A CA 1
ATOM 723 C C . ILE A 1 91 ? -2.816 -5.057 1.073 1.00 89.25 91 ILE A C 1
ATOM 725 O O . ILE A 1 91 ? -3.930 -5.026 1.604 1.00 89.25 91 ILE A O 1
ATOM 729 N N . LEU A 1 92 ? -1.758 -5.654 1.631 1.00 88.25 92 LEU A N 1
ATOM 730 C CA . LEU A 1 92 ? -1.804 -6.305 2.945 1.00 88.25 92 LEU A CA 1
ATOM 731 C C . LEU A 1 92 ? -2.132 -5.297 4.056 1.00 88.25 92 LEU A C 1
ATOM 733 O O . LEU A 1 92 ? -3.036 -5.538 4.849 1.00 88.25 92 LEU A O 1
ATOM 737 N N . GLN A 1 93 ? -1.507 -4.116 4.045 1.00 90.50 93 GLN A N 1
ATOM 738 C CA . GLN A 1 93 ? -1.821 -3.050 5.004 1.00 90.50 93 GLN A CA 1
ATOM 739 C C . GLN A 1 93 ? -3.303 -2.650 4.959 1.00 90.50 93 GLN A C 1
ATOM 741 O O . GLN A 1 93 ? -3.945 -2.521 6.000 1.00 90.50 93 GLN A O 1
ATOM 746 N N . ILE A 1 94 ? -3.880 -2.484 3.760 1.00 88.50 94 ILE A N 1
ATOM 747 C CA . ILE A 1 94 ? -5.312 -2.174 3.611 1.00 88.50 94 ILE A CA 1
ATOM 748 C C . ILE A 1 94 ? -6.169 -3.284 4.235 1.00 88.50 94 ILE A C 1
ATOM 750 O O . ILE A 1 94 ? -7.167 -2.990 4.898 1.00 88.50 94 ILE A O 1
ATOM 754 N N . GLN A 1 95 ? -5.802 -4.552 4.030 1.00 86.50 95 GLN A N 1
ATOM 755 C CA . GLN A 1 95 ? -6.513 -5.689 4.616 1.00 86.50 95 GLN A CA 1
ATOM 756 C C . GLN A 1 95 ? -6.440 -5.687 6.144 1.00 86.50 95 GLN A C 1
ATOM 758 O O . GLN A 1 95 ? -7.471 -5.897 6.784 1.00 86.50 95 GLN A O 1
ATOM 763 N N . ASP A 1 96 ? -5.275 -5.412 6.723 1.00 88.12 96 ASP A N 1
ATOM 764 C CA . ASP A 1 96 ? -5.092 -5.365 8.175 1.00 88.12 96 ASP A CA 1
ATOM 765 C C . ASP A 1 96 ? -5.924 -4.247 8.812 1.00 88.12 96 ASP A C 1
ATOM 767 O O . ASP A 1 96 ? -6.656 -4.484 9.775 1.00 88.12 96 ASP A O 1
ATOM 771 N N . PHE A 1 97 ? -5.905 -3.042 8.227 1.00 89.38 97 PHE A N 1
ATOM 772 C CA . PHE A 1 97 ? -6.735 -1.932 8.703 1.00 89.38 97 PHE A CA 1
ATOM 773 C C . PHE A 1 97 ? -8.232 -2.235 8.594 1.00 89.38 97 PHE A C 1
ATOM 775 O O . PHE A 1 97 ? -8.997 -1.868 9.487 1.00 89.38 97 PHE A O 1
ATOM 782 N N . LYS A 1 98 ? -8.669 -2.911 7.524 1.00 85.94 98 LYS A N 1
ATOM 783 C CA . LYS A 1 98 ? -10.074 -3.314 7.363 1.00 85.94 98 LYS A CA 1
ATOM 784 C C . LYS A 1 98 ? -10.491 -4.350 8.398 1.00 85.94 98 LYS A C 1
ATOM 786 O O . LYS A 1 98 ? -11.553 -4.195 8.992 1.00 85.94 98 LYS A O 1
ATOM 791 N N . GLN A 1 99 ? -9.677 -5.380 8.621 1.00 88.06 99 GLN A N 1
ATOM 792 C CA . GLN A 1 99 ? -9.950 -6.402 9.634 1.00 88.06 99 GLN A CA 1
ATOM 793 C C . GLN A 1 99 ? -10.047 -5.775 11.028 1.00 88.06 99 GLN A C 1
ATOM 795 O O . GLN A 1 99 ? -11.014 -6.028 11.745 1.00 88.06 99 GLN A O 1
ATOM 800 N N . LEU A 1 100 ? -9.104 -4.891 11.370 1.00 89.75 100 LEU A N 1
ATOM 801 C CA . LEU A 1 100 ? -9.098 -4.181 12.646 1.00 89.75 100 LEU A CA 1
ATOM 802 C C . LEU A 1 100 ? -10.335 -3.299 12.829 1.00 89.75 100 LEU A C 1
ATOM 804 O O . LEU A 1 100 ? -11.034 -3.418 13.832 1.00 89.75 100 LEU A O 1
ATOM 808 N N . ASN A 1 101 ? -10.655 -2.460 11.843 1.00 89.81 101 ASN A N 1
ATOM 809 C CA . ASN A 1 101 ? -11.838 -1.606 11.921 1.00 89.81 101 ASN A CA 1
ATOM 810 C C . ASN A 1 101 ? -13.133 -2.417 11.989 1.00 89.81 101 ASN A C 1
ATOM 812 O O . ASN A 1 101 ? -14.011 -2.076 12.775 1.00 89.81 101 ASN A O 1
ATOM 816 N N . ASN A 1 102 ? -13.260 -3.497 11.215 1.00 88.62 102 ASN A N 1
ATOM 817 C CA . ASN A 1 102 ? -14.439 -4.360 11.280 1.00 88.62 102 ASN A CA 1
ATOM 818 C C . ASN A 1 102 ? -14.614 -4.971 12.676 1.00 88.62 102 ASN A C 1
ATOM 820 O O . ASN A 1 102 ? -15.728 -4.960 13.199 1.00 88.62 102 ASN A O 1
ATOM 824 N N . ALA A 1 103 ? -13.532 -5.445 13.305 1.00 89.50 103 ALA A N 1
ATOM 825 C CA . ALA A 1 103 ? -13.578 -5.951 14.676 1.00 89.50 103 ALA A CA 1
ATOM 826 C C . ALA A 1 103 ? -14.022 -4.858 15.664 1.00 89.50 103 ALA A C 1
ATOM 828 O O . ALA A 1 103 ? -14.944 -5.082 16.451 1.00 89.50 103 ALA A O 1
ATOM 829 N N . LYS A 1 104 ? -13.453 -3.647 15.569 1.00 90.81 104 LYS A N 1
ATOM 830 C CA . LYS A 1 104 ? -13.864 -2.500 16.398 1.00 90.81 104 LYS A CA 1
ATOM 831 C C . LYS A 1 104 ? -15.338 -2.146 16.221 1.00 90.81 104 LYS A C 1
ATOM 833 O O . LYS A 1 104 ? -16.051 -2.017 17.212 1.00 90.81 104 LYS A O 1
ATOM 838 N N . PHE A 1 105 ? -15.824 -2.035 14.985 1.00 91.25 105 PHE A N 1
ATOM 839 C CA . PHE A 1 105 ? -17.230 -1.716 14.723 1.00 91.25 105 PHE A CA 1
ATOM 840 C C . PHE A 1 105 ? -18.180 -2.820 15.191 1.00 91.25 105 PHE A C 1
ATOM 842 O O . PHE A 1 105 ? -19.265 -2.516 15.682 1.00 91.25 105 PHE A O 1
ATOM 849 N N . ASN A 1 106 ? -17.774 -4.090 15.118 1.00 91.50 106 ASN A N 1
ATOM 850 C CA . ASN A 1 106 ? -18.565 -5.189 15.665 1.00 91.50 106 ASN A CA 1
ATOM 851 C C . ASN A 1 106 ? -18.705 -5.075 17.194 1.00 91.50 106 ASN A C 1
ATOM 853 O O . ASN A 1 106 ? -19.805 -5.180 17.734 1.00 91.50 106 ASN A O 1
ATOM 857 N N . VAL A 1 107 ? -17.603 -4.793 17.896 1.00 91.19 107 VAL A N 1
ATOM 858 C CA . VAL A 1 107 ? -17.606 -4.567 19.350 1.00 91.19 107 VAL A CA 1
ATOM 859 C C . VAL A 1 107 ? -18.426 -3.322 19.716 1.00 91.19 107 VAL A C 1
ATOM 861 O O . VAL A 1 107 ? -19.246 -3.399 20.630 1.00 91.19 107 VAL A O 1
ATOM 864 N N . LEU A 1 108 ? -18.291 -2.215 18.973 1.00 91.38 108 LEU A N 1
ATOM 865 C CA . LEU A 1 108 ? -19.099 -0.999 19.154 1.00 91.38 108 LEU A CA 1
ATOM 866 C C . LEU A 1 108 ? -20.596 -1.274 18.981 1.00 91.38 108 LEU A C 1
ATOM 868 O O . LEU A 1 108 ? -21.386 -0.860 19.827 1.00 91.38 108 LEU A O 1
ATOM 872 N N . ASN A 1 109 ? -20.992 -2.017 17.944 1.00 91.12 109 ASN A N 1
ATOM 873 C CA . ASN A 1 109 ? -22.390 -2.388 17.710 1.00 91.12 109 ASN A CA 1
ATOM 874 C C . ASN A 1 109 ? -22.961 -3.257 18.838 1.00 91.12 109 ASN A C 1
ATOM 876 O O . ASN A 1 109 ? -24.132 -3.119 19.186 1.00 91.12 109 ASN A O 1
ATOM 880 N N . LYS A 1 110 ? -22.144 -4.135 19.433 1.00 90.12 110 LYS A N 1
ATOM 881 C CA . LYS A 1 110 ? -22.536 -4.938 20.604 1.00 90.12 110 LYS A CA 1
ATOM 882 C C . LYS A 1 110 ? -22.628 -4.099 21.882 1.00 90.12 110 LYS A C 1
ATOM 884 O O . LYS A 1 110 ? -23.427 -4.422 22.760 1.00 90.12 110 LYS A O 1
ATOM 889 N N . MET A 1 111 ? -21.816 -3.049 21.994 1.00 88.44 111 MET A N 1
ATOM 890 C CA . MET A 1 111 ? -21.784 -2.162 23.155 1.00 88.44 111 MET A CA 1
ATOM 891 C C . MET A 1 111 ? -22.937 -1.151 23.131 1.00 88.44 111 MET A C 1
ATOM 893 O O . MET A 1 111 ? -23.624 -1.005 24.139 1.00 88.44 111 MET A O 1
ATOM 897 N N . ALA A 1 112 ? -23.196 -0.507 21.987 1.00 87.75 112 ALA A N 1
ATOM 898 C CA . ALA A 1 112 ? -24.098 0.641 21.849 1.00 87.75 112 ALA A CA 1
ATOM 899 C C . ALA A 1 112 ? -25.499 0.471 22.487 1.00 87.75 112 ALA A C 1
ATOM 901 O O . ALA A 1 112 ? -25.927 1.385 23.191 1.00 87.75 112 ALA A O 1
ATOM 902 N N . PRO A 1 113 ? -26.211 -0.670 22.355 1.00 86.56 113 PRO A N 1
ATOM 903 C CA . PRO A 1 113 ? -27.537 -0.840 22.969 1.00 86.56 113 PRO A CA 1
ATOM 904 C C . PRO A 1 113 ? -27.518 -0.841 24.507 1.00 86.56 113 PRO A C 1
ATOM 906 O O . PRO A 1 113 ? -28.524 -0.526 25.152 1.00 86.56 113 PRO A O 1
ATOM 909 N N . LYS A 1 114 ? -26.373 -1.217 25.089 1.00 84.31 114 LYS A N 1
ATOM 910 C CA . LYS A 1 114 ? -26.161 -1.430 26.527 1.00 84.31 114 LYS A CA 1
ATOM 911 C C . LYS A 1 114 ? -25.513 -0.225 27.223 1.00 84.31 114 LYS A C 1
ATOM 913 O O . LYS A 1 114 ? -25.407 -0.211 28.448 1.00 84.31 114 LYS A O 1
ATOM 918 N N . VAL A 1 115 ? -25.110 0.793 26.460 1.00 83.81 115 VAL A N 1
ATOM 919 C CA . VAL A 1 115 ? -24.584 2.049 27.004 1.00 83.81 115 VAL A CA 1
ATOM 920 C C . VAL A 1 115 ? -25.724 2.864 27.619 1.00 83.81 115 VAL A C 1
ATOM 922 O O . VAL A 1 115 ? -26.830 2.953 27.069 1.00 83.81 115 VAL A O 1
ATOM 925 N N . ARG A 1 116 ? -25.466 3.464 28.781 1.00 73.25 116 ARG A N 1
ATOM 926 C CA . ARG A 1 116 ? -26.369 4.416 29.434 1.00 73.25 116 ARG A CA 1
ATOM 927 C C . ARG A 1 116 ? -25.584 5.648 29.869 1.00 73.25 116 ARG A C 1
ATOM 929 O O . ARG A 1 116 ? -24.434 5.548 30.285 1.00 73.25 116 ARG A O 1
ATOM 936 N N . PHE A 1 117 ? -26.224 6.807 29.750 1.00 69.88 117 PHE A N 1
ATOM 937 C CA . PHE A 1 117 ? -25.712 8.056 30.297 1.00 69.88 117 PHE A CA 1
ATOM 93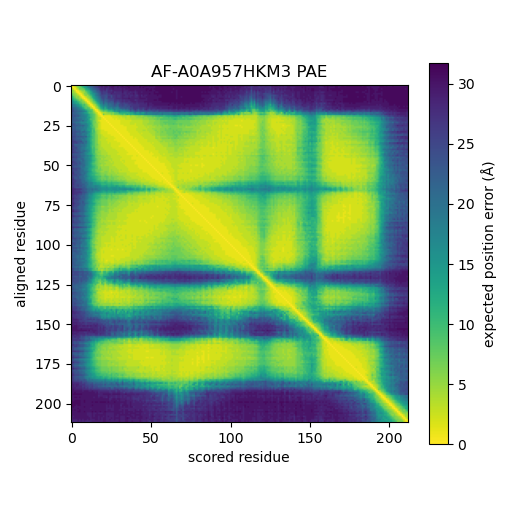8 C C . PHE A 1 117 ? -25.960 8.031 31.802 1.00 69.88 117 PHE A C 1
ATOM 940 O O . PHE A 1 117 ? -27.100 7.868 32.239 1.00 69.88 117 PHE A O 1
ATOM 947 N N . SER A 1 118 ? -24.888 8.096 32.582 1.00 61.84 118 SER A N 1
ATOM 948 C CA . SER A 1 118 ? -24.995 8.102 34.035 1.00 61.84 118 SER A CA 1
ATOM 949 C C . SER A 1 118 ? -25.543 9.440 34.503 1.00 61.84 118 SER A C 1
ATOM 951 O O . SER A 1 118 ? -24.999 10.492 34.172 1.00 61.84 118 SER A O 1
ATOM 953 N N . ASN A 1 119 ? -26.609 9.371 35.295 1.00 60.16 119 ASN A N 1
ATOM 954 C CA . ASN A 1 119 ? -27.232 10.532 35.925 1.00 60.16 119 ASN A CA 1
ATOM 955 C C . AS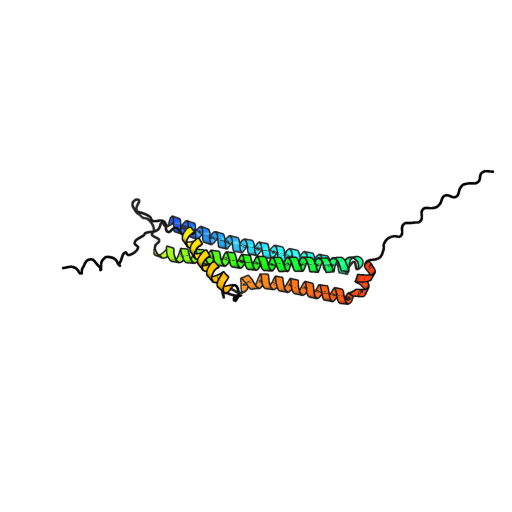N A 1 119 ? -27.069 10.506 37.457 1.00 60.16 119 ASN A C 1
ATOM 957 O O . ASN A 1 119 ? -27.598 11.382 38.135 1.00 60.16 119 ASN A O 1
ATOM 961 N N . SER A 1 120 ? -26.376 9.503 38.014 1.00 54.81 120 SER A N 1
ATOM 962 C CA . SER A 1 120 ? -26.241 9.303 39.459 1.00 54.81 120 SER A CA 1
ATOM 963 C C . SER A 1 120 ? -24.876 8.720 39.834 1.00 54.81 120 SER A C 1
ATOM 965 O O . SER A 1 120 ? -24.329 7.873 39.129 1.00 54.81 120 SER A O 1
ATOM 967 N N . LEU A 1 121 ? -24.341 9.175 40.969 1.00 58.56 121 LEU A N 1
ATOM 968 C CA . LEU A 1 121 ? -23.046 8.787 41.546 1.00 58.56 121 LEU A CA 1
ATOM 969 C C . LEU A 1 121 ? -23.002 7.329 42.057 1.00 58.56 121 LEU A C 1
ATOM 971 O O . LEU A 1 121 ? -21.926 6.855 42.408 1.00 58.56 121 LEU A O 1
ATOM 975 N N . GLU A 1 122 ? -24.137 6.623 42.084 1.00 57.69 122 GLU A N 1
ATOM 976 C CA . GLU A 1 122 ? -24.283 5.281 42.680 1.00 57.69 122 GLU A CA 1
ATOM 977 C C . GLU A 1 122 ? -24.465 4.136 41.663 1.00 57.69 122 GLU A C 1
ATOM 979 O O . GLU A 1 122 ? -24.688 2.994 42.063 1.00 57.69 122 GLU A O 1
ATOM 984 N N . ASP A 1 123 ? -24.356 4.389 40.353 1.00 62.72 123 ASP A N 1
ATOM 985 C CA . ASP A 1 123 ? -24.476 3.316 39.356 1.00 62.72 123 ASP A CA 1
ATOM 986 C C . ASP A 1 123 ? -23.233 2.405 39.377 1.00 62.72 123 ASP A C 1
ATOM 988 O O . ASP A 1 123 ? -22.131 2.814 39.001 1.00 62.72 123 ASP A O 1
ATOM 992 N N . GLU A 1 124 ? -23.410 1.143 39.779 1.00 60.78 124 GLU A N 1
ATOM 993 C CA . GLU A 1 124 ? -22.398 0.088 39.665 1.00 60.78 124 GLU A CA 1
ATOM 994 C C . GLU A 1 124 ? -22.119 -0.188 38.177 1.00 60.78 124 GLU A C 1
ATOM 996 O O . GLU A 1 124 ? -22.868 -0.886 37.488 1.00 60.78 124 GLU A O 1
ATOM 1001 N N . ARG A 1 125 ? -21.056 0.423 37.642 1.00 64.94 125 ARG A N 1
ATOM 1002 C CA . ARG A 1 125 ? -20.681 0.278 36.230 1.00 64.94 125 ARG A CA 1
ATOM 1003 C C . ARG A 1 125 ? -19.808 -0.949 36.044 1.00 64.94 125 ARG A C 1
ATOM 1005 O O . ARG A 1 125 ? -18.736 -1.064 36.635 1.00 64.94 125 ARG A O 1
ATOM 1012 N N . ILE A 1 126 ? -20.235 -1.835 35.155 1.00 75.62 126 ILE A N 1
ATOM 1013 C CA . ILE A 1 126 ? -19.443 -2.993 34.742 1.00 75.62 126 ILE A CA 1
ATOM 1014 C C . ILE A 1 126 ? -18.660 -2.584 33.489 1.00 75.62 126 ILE A C 1
ATOM 1016 O O . ILE A 1 126 ? -19.203 -1.926 32.605 1.00 75.62 126 ILE A O 1
ATOM 1020 N N . SER A 1 127 ? -17.378 -2.943 33.398 1.00 81.19 127 SER A N 1
ATOM 1021 C CA . SER A 1 127 ? -16.608 -2.741 32.162 1.00 81.19 127 SER A CA 1
ATOM 1022 C C . SER A 1 127 ? -17.055 -3.747 31.103 1.00 81.19 127 SER A C 1
ATOM 1024 O O . SER A 1 127 ? -17.181 -4.945 31.369 1.00 81.19 127 SER A O 1
ATOM 1026 N N . PHE A 1 128 ? -17.259 -3.273 29.875 1.00 83.75 128 PHE A N 1
ATOM 1027 C CA . PHE A 1 128 ? -17.545 -4.136 28.732 1.00 83.75 128 PHE A CA 1
ATOM 1028 C C . PHE A 1 128 ? -16.304 -4.885 28.230 1.00 83.75 128 PHE A C 1
ATOM 1030 O O . PHE A 1 128 ? -16.455 -5.774 27.389 1.00 83.75 128 PHE A O 1
ATOM 1037 N N . THR A 1 129 ? -15.107 -4.530 28.707 1.00 88.50 129 THR A N 1
ATOM 1038 C CA . THR A 1 129 ? -13.810 -5.054 28.252 1.00 88.50 129 THR A CA 1
ATOM 1039 C C . THR A 1 129 ? -13.663 -5.041 26.718 1.00 88.50 129 THR A C 1
ATOM 1041 O O . THR A 1 129 ? -13.332 -6.062 26.102 1.00 88.50 129 THR A O 1
ATOM 1044 N N . PRO A 1 130 ? -13.893 -3.885 26.055 1.00 87.62 130 PRO A N 1
ATOM 1045 C CA . PRO A 1 130 ? -14.018 -3.796 24.599 1.00 87.62 130 PRO A CA 1
ATOM 1046 C C . PRO A 1 130 ? -12.753 -4.246 23.860 1.00 87.62 130 PRO A C 1
ATOM 1048 O O . PRO A 1 130 ? -12.853 -4.885 22.818 1.00 87.62 130 PRO A O 1
ATOM 1051 N N . PHE A 1 131 ? -11.567 -3.995 24.418 1.00 90.38 131 PHE A N 1
ATOM 1052 C CA . PHE A 1 131 ? -10.291 -4.398 23.816 1.00 90.38 131 PHE A CA 1
ATOM 1053 C C . PHE A 1 131 ? -10.056 -5.915 23.840 1.00 90.38 131 PHE A C 1
ATOM 1055 O O . PHE A 1 131 ? -9.478 -6.466 22.907 1.00 90.38 131 PHE A O 1
ATOM 1062 N N . VAL A 1 132 ? -10.524 -6.609 24.883 1.00 90.44 132 VAL A N 1
ATOM 1063 C CA . VAL A 1 132 ? -10.433 -8.078 24.951 1.00 90.44 132 VAL A CA 1
ATOM 1064 C C . VAL A 1 132 ? -11.356 -8.687 23.902 1.00 90.44 132 VAL A C 1
ATOM 1066 O O . VAL A 1 132 ? -10.936 -9.529 23.115 1.00 90.44 132 VAL A O 1
ATOM 1069 N N . LYS A 1 133 ? -12.588 -8.175 23.816 1.00 90.69 133 LYS A N 1
ATOM 1070 C CA . LYS A 1 133 ? -13.559 -8.602 22.804 1.00 90.69 133 LYS A CA 1
ATOM 1071 C C . LYS A 1 133 ? -13.083 -8.300 21.385 1.00 90.69 133 LYS A C 1
ATOM 1073 O O . LYS A 1 133 ? -13.264 -9.132 20.508 1.00 90.69 133 LYS A O 1
ATOM 1078 N N . GLU A 1 134 ? -12.436 -7.158 21.155 1.00 91.06 134 GLU A N 1
ATOM 1079 C CA . GLU A 1 134 ? -11.788 -6.838 19.877 1.00 91.06 134 GLU A CA 1
ATOM 1080 C C . GLU A 1 134 ? -10.731 -7.886 19.516 1.00 91.06 134 GLU A C 1
ATOM 1082 O O . GLU A 1 134 ? -10.706 -8.380 18.390 1.00 91.06 134 GLU A O 1
ATOM 1087 N N . TRP A 1 135 ? -9.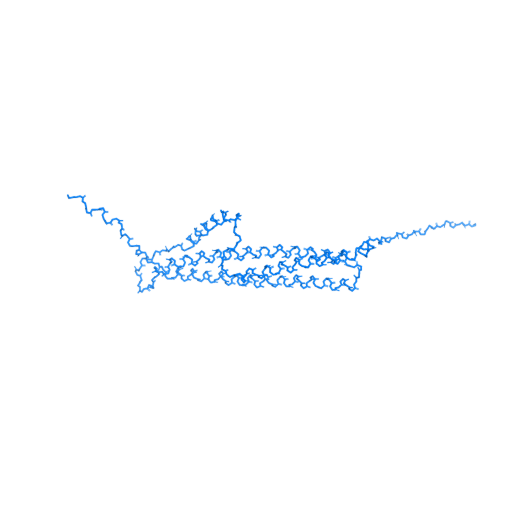871 -8.247 20.470 1.00 88.50 135 TRP A N 1
ATOM 1088 C CA . TRP A 1 135 ? -8.832 -9.249 20.257 1.00 88.50 135 TRP A CA 1
ATOM 1089 C C . TRP A 1 135 ? -9.410 -10.628 19.923 1.00 88.50 135 TRP A C 1
ATOM 1091 O O . TRP A 1 135 ? -8.905 -11.310 19.028 1.00 88.50 135 TRP A O 1
ATOM 1101 N N . ASP A 1 136 ? -10.494 -11.023 20.587 1.00 90.31 136 ASP A N 1
ATOM 1102 C CA . ASP A 1 136 ? -11.176 -12.289 20.320 1.00 90.31 136 ASP A CA 1
ATOM 1103 C C . ASP A 1 136 ? -11.870 -12.292 18.947 1.00 90.31 136 ASP A C 1
ATOM 1105 O O . ASP A 1 136 ? -11.766 -13.267 18.200 1.00 90.31 136 ASP A O 1
ATOM 1109 N N . GLU A 1 137 ? -12.495 -11.179 18.552 1.00 87.88 137 GLU A N 1
ATOM 1110 C CA . GLU A 1 137 ? -13.055 -10.999 17.204 1.00 87.88 137 GLU A CA 1
ATOM 1111 C C . GLU A 1 137 ? -11.972 -11.084 16.116 1.00 87.88 137 GLU A C 1
ATOM 1113 O O . GLU A 1 137 ? -12.174 -11.708 15.068 1.00 87.88 137 GLU A O 1
ATOM 1118 N N . LEU A 1 138 ? -10.787 -10.523 16.371 1.00 84.62 138 LEU A N 1
ATOM 1119 C CA . LEU A 1 138 ? -9.647 -10.625 15.461 1.00 84.62 138 LEU A CA 1
ATOM 1120 C C . LEU A 1 138 ? -9.116 -12.051 15.352 1.00 84.62 138 LEU A C 1
ATOM 1122 O O . LEU A 1 138 ? -8.806 -12.485 14.245 1.00 84.62 138 LEU A O 1
ATOM 1126 N N . LYS A 1 139 ? -9.025 -12.799 16.458 1.00 84.44 139 LYS A N 1
ATOM 1127 C CA . LYS A 1 139 ? -8.630 -14.217 16.423 1.00 84.44 139 LYS A CA 1
ATOM 1128 C C . LYS A 1 139 ? -9.619 -15.055 15.630 1.00 84.44 139 LYS A C 1
ATOM 1130 O O . LYS A 1 139 ? -9.193 -15.841 14.791 1.00 84.44 139 LYS A O 1
ATOM 1135 N N . ASN A 1 140 ? -10.916 -14.857 15.857 1.00 78.94 140 ASN A N 1
ATOM 1136 C CA . ASN A 1 140 ? -11.959 -15.561 15.117 1.00 78.94 140 ASN A CA 1
ATOM 1137 C C . ASN A 1 140 ? -11.871 -15.247 13.620 1.00 78.94 140 ASN A C 1
ATOM 1139 O O . ASN A 1 140 ? -11.904 -16.155 12.794 1.00 78.94 140 ASN A O 1
ATOM 1143 N N . THR A 1 141 ? -11.668 -13.977 13.267 1.00 72.44 141 THR A N 1
ATOM 1144 C CA . THR A 1 141 ? -11.515 -13.555 11.869 1.00 72.44 141 THR A CA 1
ATOM 1145 C C . THR A 1 141 ? -10.243 -14.123 11.241 1.00 72.44 141 THR A C 1
ATOM 1147 O O . THR A 1 141 ? -10.304 -14.630 10.127 1.00 72.44 141 THR A O 1
ATOM 1150 N N . LYS A 1 142 ? -9.104 -14.106 11.947 1.00 68.44 142 LYS A N 1
ATOM 1151 C CA . LYS A 1 142 ? -7.832 -14.661 11.457 1.00 68.44 142 LYS A CA 1
ATOM 1152 C C . LYS A 1 142 ? -7.869 -16.177 11.315 1.00 68.44 142 LYS A C 1
ATOM 1154 O O . LYS A 1 142 ? -7.397 -16.673 10.305 1.00 68.44 142 LYS A O 1
ATOM 1159 N N . ALA A 1 143 ? -8.474 -16.904 12.252 1.00 60.66 143 ALA A N 1
ATOM 1160 C CA . ALA A 1 143 ? -8.648 -18.353 12.149 1.00 60.66 143 ALA A CA 1
ATOM 1161 C C . ALA A 1 143 ? -9.536 -18.730 10.951 1.00 60.66 143 ALA A C 1
ATOM 1163 O O . ALA A 1 143 ? -9.218 -19.647 10.195 1.00 60.66 143 ALA A O 1
ATOM 1164 N N . VAL A 1 144 ? -10.617 -17.975 10.723 1.00 58.97 144 VAL A N 1
ATOM 1165 C CA . VAL A 1 144 ? -11.461 -18.124 9.529 1.00 58.97 144 VAL A CA 1
ATOM 1166 C C . VAL A 1 144 ? -10.683 -17.752 8.265 1.00 58.97 144 VAL A C 1
ATOM 1168 O O . VAL A 1 144 ? -10.759 -18.465 7.268 1.00 58.97 144 VAL A O 1
ATOM 1171 N N . GLN A 1 145 ? -9.897 -16.677 8.297 1.00 60.16 145 GLN A N 1
ATOM 1172 C CA . GLN A 1 145 ? -9.109 -16.212 7.162 1.00 60.16 145 GLN A CA 1
ATOM 1173 C C . GLN A 1 145 ? -7.941 -17.145 6.832 1.00 60.16 145 GLN A C 1
ATOM 1175 O O . GLN A 1 145 ? -7.685 -17.333 5.655 1.00 60.16 145 GLN A O 1
ATOM 1180 N N . GLU A 1 146 ? -7.278 -17.785 7.796 1.00 57.78 146 GLU A N 1
ATOM 1181 C CA . GLU A 1 146 ? -6.261 -18.819 7.553 1.00 57.78 146 GLU A CA 1
ATOM 1182 C C . GLU A 1 146 ? -6.872 -20.059 6.890 1.00 57.78 146 GLU A C 1
ATOM 1184 O O . GLU A 1 146 ? -6.298 -20.576 5.932 1.00 57.78 146 GLU A O 1
ATOM 1189 N N . MET A 1 147 ? -8.082 -20.472 7.290 1.00 51.91 147 MET A N 1
ATOM 1190 C CA . MET A 1 147 ? -8.819 -21.537 6.593 1.00 51.91 147 MET A CA 1
ATOM 1191 C C . MET A 1 147 ? -9.282 -21.132 5.183 1.00 51.91 147 MET A C 1
ATOM 1193 O O . MET A 1 147 ? -9.439 -21.980 4.305 1.00 51.91 147 MET A O 1
ATOM 1197 N N . TYR A 1 148 ? -9.501 -19.838 4.948 1.00 49.31 148 TYR A N 1
ATOM 1198 C CA . TYR A 1 148 ? -9.990 -19.287 3.679 1.00 49.31 148 TYR A CA 1
ATOM 1199 C C . TYR A 1 148 ? -8.876 -18.718 2.779 1.00 49.31 148 TYR A C 1
ATOM 1201 O O . TYR A 1 148 ? -9.121 -18.406 1.612 1.00 49.31 148 TYR A O 1
ATOM 1209 N N . SER A 1 149 ? -7.648 -18.621 3.300 1.00 45.16 149 SER A N 1
ATOM 1210 C CA . SER A 1 149 ? -6.447 -18.060 2.661 1.00 45.16 149 SER A CA 1
ATOM 1211 C C . SER A 1 149 ? -6.035 -18.861 1.427 1.00 45.16 149 SER A C 1
ATOM 1213 O O . SER A 1 149 ? -5.510 -18.309 0.464 1.00 45.16 149 SER A O 1
ATOM 1215 N N . THR A 1 150 ? -6.389 -20.149 1.370 1.00 42.16 150 THR A N 1
ATOM 1216 C CA . THR A 1 150 ? -6.225 -20.956 0.154 1.00 42.16 150 THR A CA 1
ATOM 1217 C C . THR A 1 150 ? -7.214 -20.572 -0.955 1.00 42.16 150 THR A C 1
ATOM 1219 O O . THR A 1 150 ? -7.017 -20.988 -2.095 1.00 42.16 150 THR A O 1
ATOM 1222 N N . LYS A 1 151 ? -8.283 -19.804 -0.677 1.00 41.34 151 LYS A N 1
ATOM 1223 C CA . LYS A 1 151 ? -9.374 -19.633 -1.647 1.00 41.34 151 LYS A CA 1
ATOM 1224 C C . LYS A 1 151 ? -9.827 -18.218 -1.986 1.00 41.34 151 LYS A C 1
ATOM 1226 O O . LYS A 1 151 ? -10.288 -18.068 -3.113 1.00 41.34 151 LYS A O 1
ATOM 1231 N N . ILE A 1 152 ? -9.741 -17.190 -1.136 1.00 42.31 152 ILE A N 1
ATOM 1232 C CA . ILE A 1 152 ? -10.439 -15.924 -1.460 1.00 42.31 152 ILE A CA 1
ATOM 1233 C C . ILE A 1 152 ? -9.554 -14.677 -1.422 1.00 42.31 152 ILE A C 1
ATOM 1235 O O . ILE A 1 152 ? -9.311 -14.041 -0.400 1.00 42.31 152 ILE A O 1
ATOM 1239 N N . VAL A 1 153 ? -9.204 -14.266 -2.641 1.00 51.22 153 VAL A N 1
ATOM 1240 C CA . VAL A 1 153 ? -9.261 -12.870 -3.076 1.00 51.22 153 VAL A CA 1
ATOM 1241 C C . VAL A 1 153 ? -10.716 -12.392 -2.981 1.00 51.22 153 VAL A C 1
ATOM 1243 O O . VAL A 1 153 ? -11.596 -13.002 -3.574 1.00 51.22 153 VAL A O 1
ATOM 1246 N N . ALA A 1 154 ? -10.922 -11.253 -2.316 1.00 53.53 154 ALA A N 1
ATOM 1247 C CA . ALA A 1 154 ? -12.136 -10.427 -2.315 1.00 53.53 154 ALA A CA 1
ATOM 1248 C C . ALA A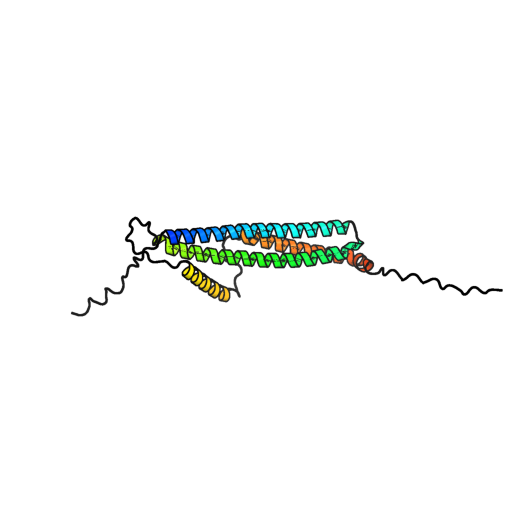 1 154 ? -13.271 -10.816 -1.348 1.00 53.53 154 ALA A C 1
ATOM 1250 O O . ALA A 1 154 ? -14.160 -11.605 -1.658 1.00 53.53 154 ALA A O 1
ATOM 1251 N N . LEU A 1 155 ? -13.347 -10.074 -0.236 1.00 44.00 155 LEU A N 1
ATOM 1252 C CA . LEU A 1 155 ? -14.638 -9.677 0.319 1.00 44.00 155 LEU A CA 1
ATOM 1253 C C . LEU A 1 155 ? -14.999 -8.279 -0.192 1.00 44.00 155 LEU A C 1
ATOM 1255 O O . LEU A 1 155 ? -14.197 -7.345 -0.221 1.00 44.00 155 LEU A O 1
ATOM 1259 N N . LYS A 1 156 ? -16.238 -8.207 -0.663 1.00 47.31 156 LYS A N 1
ATOM 1260 C CA . LYS A 1 156 ? -16.854 -7.195 -1.517 1.00 47.31 156 LYS A CA 1
ATOM 1261 C C . LYS A 1 156 ? -17.186 -5.912 -0.738 1.00 47.31 156 LYS A C 1
ATOM 1263 O O . LYS A 1 156 ? -18.352 -5.560 -0.611 1.00 47.31 156 LYS A O 1
ATOM 1268 N N . SER A 1 157 ? -16.183 -5.203 -0.214 1.00 44.47 157 SER A N 1
ATOM 1269 C CA . SER A 1 157 ? -16.350 -3.822 0.263 1.00 44.47 157 SER A CA 1
ATOM 1270 C C . SER A 1 157 ? -15.316 -2.886 -0.376 1.00 44.47 157 SER A C 1
ATOM 1272 O O . SER A 1 157 ? -14.123 -2.873 -0.063 1.00 44.47 157 SER A O 1
ATOM 1274 N N . SER A 1 158 ? -15.843 -2.125 -1.339 1.00 50.62 158 SER A N 1
ATOM 1275 C CA . SER A 1 158 ? -15.220 -1.078 -2.149 1.00 50.62 158 SER A CA 1
ATOM 1276 C C . SER A 1 158 ? -13.944 -1.489 -2.889 1.00 50.62 158 SER A C 1
ATOM 1278 O O . SER A 1 158 ? -12.822 -1.288 -2.421 1.00 50.62 158 SER A O 1
ATOM 1280 N N . ASN A 1 159 ? -14.129 -2.008 -4.110 1.00 60.12 159 ASN A N 1
ATOM 1281 C CA . ASN A 1 159 ? -13.047 -2.281 -5.060 1.00 60.12 159 ASN A CA 1
ATOM 1282 C C . ASN A 1 159 ? -12.122 -1.073 -5.257 1.00 60.12 159 ASN A C 1
ATOM 1284 O O . ASN A 1 159 ? -10.968 -1.276 -5.602 1.00 60.12 159 ASN A O 1
ATOM 1288 N N . ILE A 1 160 ? -12.593 0.159 -5.020 1.00 69.19 160 ILE A N 1
ATOM 1289 C CA . ILE A 1 160 ? -11.833 1.385 -5.283 1.00 69.19 160 ILE A CA 1
ATOM 1290 C C . ILE A 1 160 ? -10.546 1.484 -4.450 1.00 69.19 160 ILE A C 1
ATOM 1292 O O . ILE A 1 160 ? -9.516 1.876 -4.983 1.00 69.19 160 ILE A O 1
ATOM 1296 N N . GLU A 1 161 ? -10.558 1.067 -3.178 1.00 72.25 161 GLU A N 1
ATOM 1297 C CA . GLU A 1 161 ? -9.361 1.155 -2.326 1.00 72.25 161 GLU A CA 1
ATOM 1298 C C . GLU A 1 161 ? -8.284 0.155 -2.761 1.00 72.25 161 GLU A C 1
ATOM 1300 O O . GLU A 1 161 ? -7.095 0.441 -2.663 1.00 72.25 161 GLU A O 1
ATOM 1305 N N . TYR A 1 162 ? -8.699 -1.001 -3.286 1.00 80.75 162 TYR A N 1
ATOM 1306 C CA . TYR A 1 162 ? -7.788 -1.990 -3.859 1.00 80.75 162 TYR A CA 1
ATOM 1307 C C . TYR A 1 162 ? -7.417 -1.676 -5.307 1.00 80.75 162 TYR A C 1
ATOM 1309 O O . TYR A 1 162 ? -6.335 -2.050 -5.749 1.00 80.75 162 TYR A O 1
ATOM 1317 N N . ALA A 1 163 ? -8.285 -0.988 -6.048 1.00 84.69 163 ALA A N 1
ATOM 1318 C CA . ALA A 1 163 ? -8.081 -0.683 -7.457 1.00 84.69 163 ALA A CA 1
ATOM 1319 C C . ALA A 1 163 ? -6.803 0.119 -7.669 1.00 84.69 163 ALA A C 1
ATOM 1321 O O . ALA A 1 163 ? -6.133 -0.051 -8.681 1.00 84.69 163 ALA A O 1
ATOM 1322 N N . ILE A 1 164 ? -6.435 0.957 -6.706 1.00 90.06 164 ILE A N 1
ATOM 1323 C CA . ILE A 1 164 ? -5.327 1.875 -6.891 1.00 90.06 164 ILE A CA 1
ATOM 1324 C C . ILE A 1 164 ? -3.950 1.209 -6.730 1.00 90.06 164 ILE A C 1
ATOM 1326 O O . ILE A 1 164 ? -3.158 1.298 -7.672 1.00 90.06 164 ILE A O 1
ATOM 1330 N N . PRO A 1 165 ? -3.638 0.468 -5.650 1.00 91.88 165 PRO A N 1
ATOM 1331 C CA . PRO A 1 165 ? -2.411 -0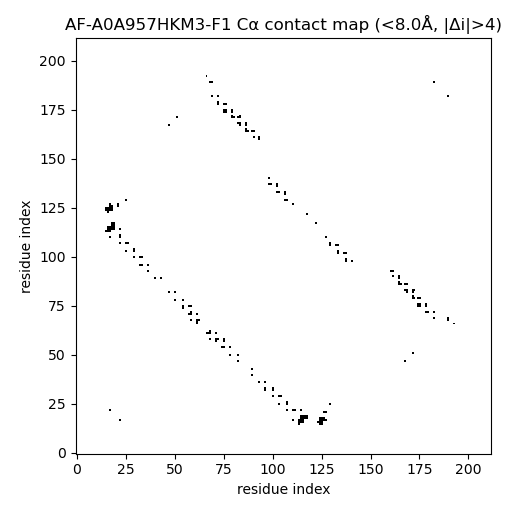.327 -5.621 1.00 91.88 165 PRO A CA 1
ATOM 1332 C C . PRO A 1 165 ? -2.349 -1.334 -6.780 1.00 91.88 165 PRO A C 1
ATOM 1334 O O . PRO A 1 165 ? -1.271 -1.608 -7.301 1.00 91.88 165 PRO A O 1
ATOM 1337 N N . GLN A 1 166 ? -3.493 -1.856 -7.241 1.00 90.00 166 GLN A N 1
ATOM 1338 C CA . GLN A 1 166 ? -3.552 -2.711 -8.433 1.00 90.00 166 GLN A CA 1
ATOM 1339 C C . GLN A 1 166 ? -3.191 -1.944 -9.714 1.00 90.00 166 GLN A C 1
ATOM 1341 O O . GLN A 1 166 ? -2.436 -2.466 -10.531 1.00 90.00 166 GLN A O 1
ATOM 1346 N N . ALA A 1 167 ? -3.675 -0.710 -9.878 1.00 92.94 167 ALA A N 1
ATOM 1347 C CA . ALA A 1 167 ? -3.350 0.149 -11.012 1.00 92.94 167 ALA A CA 1
ATOM 1348 C C . ALA A 1 167 ? -1.854 0.491 -11.050 1.00 92.94 167 ALA A C 1
ATOM 1350 O O . ALA A 1 167 ? -1.230 0.340 -12.097 1.00 92.94 167 ALA A O 1
ATOM 1351 N N . PHE A 1 168 ? -1.252 0.858 -9.913 1.00 95.25 168 PHE A N 1
ATOM 1352 C CA . PHE A 1 168 ? 0.199 1.062 -9.827 1.00 95.25 168 PHE A CA 1
ATOM 1353 C C . PHE A 1 168 ? 0.975 -0.219 -10.121 1.00 95.25 168 PHE A C 1
ATOM 1355 O O . PHE A 1 168 ? 1.944 -0.196 -10.875 1.00 95.25 168 PHE A O 1
ATOM 1362 N N . ARG A 1 169 ? 0.528 -1.362 -9.597 1.00 94.75 169 ARG A N 1
ATOM 1363 C CA . ARG A 1 169 ? 1.160 -2.648 -9.896 1.00 94.75 169 ARG A CA 1
ATOM 1364 C C . ARG A 1 169 ? 1.140 -2.952 -11.395 1.00 94.75 169 ARG A C 1
ATOM 1366 O O . ARG A 1 169 ? 2.163 -3.354 -11.936 1.00 94.75 169 ARG A O 1
ATOM 1373 N N . LEU A 1 170 ? 0.005 -2.742 -12.066 1.00 95.50 170 LEU A N 1
ATOM 1374 C CA . LEU A 1 170 ? -0.106 -2.901 -13.519 1.00 95.50 170 LEU A CA 1
ATOM 1375 C C . LEU A 1 170 ? 0.792 -1.910 -14.265 1.00 95.50 170 LEU A C 1
ATOM 1377 O O . LEU A 1 170 ? 1.483 -2.313 -15.194 1.00 95.50 170 LEU A O 1
ATOM 1381 N N . LEU A 1 171 ? 0.835 -0.647 -13.834 1.00 96.31 171 LEU A N 1
ATOM 1382 C CA . LEU A 1 171 ? 1.727 0.368 -14.394 1.00 96.31 171 LEU A CA 1
ATOM 1383 C C . LEU A 1 171 ? 3.191 -0.096 -14.363 1.00 96.31 171 LEU A C 1
ATOM 1385 O O . LEU A 1 171 ? 3.857 -0.070 -15.393 1.00 96.31 171 LEU A O 1
ATOM 1389 N N . PHE A 1 172 ? 3.684 -0.575 -13.218 1.00 96.69 172 PHE A N 1
ATOM 1390 C CA . PHE A 1 172 ? 5.061 -1.065 -13.101 1.00 96.69 172 PHE A CA 1
ATOM 1391 C C . PHE A 1 172 ? 5.314 -2.334 -13.924 1.00 96.69 172 PHE A C 1
ATOM 1393 O O . PHE A 1 172 ? 6.397 -2.492 -14.483 1.00 96.69 172 PHE A O 1
ATOM 1400 N N . VAL A 1 173 ? 4.315 -3.209 -14.079 1.00 96.88 173 VAL A N 1
ATOM 1401 C CA . VAL A 1 173 ? 4.404 -4.349 -15.008 1.00 96.88 173 VAL A CA 1
ATOM 1402 C C . VAL A 1 173 ? 4.545 -3.866 -16.455 1.00 96.88 173 VAL A C 1
ATOM 1404 O O . VAL A 1 173 ? 5.410 -4.361 -17.176 1.00 96.88 173 VAL A O 1
ATOM 1407 N N . PHE A 1 174 ? 3.763 -2.871 -16.882 1.00 96.81 174 PHE A N 1
ATOM 1408 C CA . PHE A 1 174 ? 3.892 -2.291 -18.221 1.00 96.81 174 PHE A CA 1
ATOM 1409 C C . PHE A 1 174 ? 5.241 -1.605 -18.438 1.00 96.81 174 PHE A C 1
ATOM 1411 O O . PHE A 1 174 ? 5.807 -1.729 -19.522 1.00 96.81 174 PHE A O 1
ATOM 1418 N N . ILE A 1 175 ? 5.789 -0.942 -17.417 1.00 95.50 175 ILE A N 1
ATOM 1419 C CA . ILE A 1 175 ? 7.139 -0.366 -17.470 1.00 95.50 175 ILE A CA 1
ATOM 1420 C C . ILE A 1 175 ? 8.184 -1.462 -17.708 1.00 95.50 175 ILE A C 1
ATOM 1422 O O . ILE A 1 175 ? 9.041 -1.292 -18.570 1.00 95.50 175 ILE A O 1
ATOM 1426 N N . ILE A 1 176 ? 8.099 -2.599 -17.006 1.00 96.00 176 ILE A N 1
ATOM 1427 C CA . ILE A 1 176 ? 9.011 -3.735 -17.223 1.00 96.00 176 ILE A CA 1
ATOM 1428 C C . ILE A 1 176 ? 8.880 -4.265 -18.652 1.00 96.00 176 ILE A C 1
ATOM 1430 O O . ILE A 1 176 ? 9.891 -4.445 -19.325 1.00 96.00 176 ILE A O 1
ATOM 1434 N N . ILE A 1 177 ? 7.654 -4.481 -19.138 1.00 96.06 177 ILE A N 1
ATOM 1435 C CA . ILE A 1 177 ? 7.417 -4.956 -20.510 1.00 96.06 177 ILE A CA 1
ATOM 1436 C C . ILE A 1 177 ? 8.016 -3.974 -21.525 1.00 96.06 177 ILE A C 1
ATOM 1438 O O . ILE A 1 177 ? 8.735 -4.392 -22.429 1.00 96.06 177 ILE A O 1
ATOM 1442 N N . GLY A 1 178 ? 7.782 -2.671 -21.352 1.00 93.44 178 GLY A N 1
ATOM 1443 C CA . GLY A 1 178 ? 8.363 -1.630 -22.198 1.00 93.44 178 GLY A CA 1
ATOM 1444 C C . GLY A 1 178 ? 9.893 -1.630 -22.163 1.00 93.44 178 GLY A C 1
ATOM 1445 O O . GLY A 1 178 ? 10.527 -1.590 -23.214 1.00 93.44 178 GLY A O 1
ATOM 1446 N N . ALA A 1 179 ? 10.493 -1.751 -20.977 1.00 91.75 179 ALA A N 1
ATOM 1447 C CA . ALA A 1 179 ? 11.942 -1.829 -20.810 1.00 91.75 179 ALA A CA 1
ATOM 1448 C C . ALA A 1 179 ? 12.538 -3.065 -21.507 1.00 91.75 179 ALA A C 1
ATOM 1450 O O . ALA A 1 179 ? 13.575 -2.959 -22.160 1.00 91.75 179 ALA A O 1
ATOM 1451 N N . LEU A 1 180 ? 11.863 -4.217 -21.432 1.00 92.56 180 LEU A N 1
ATOM 1452 C CA . LEU A 1 180 ? 12.268 -5.438 -22.133 1.00 92.56 180 LEU A CA 1
ATOM 1453 C C . LEU A 1 180 ? 12.155 -5.294 -23.655 1.00 92.56 180 LEU A C 1
ATOM 1455 O O . LEU A 1 180 ? 13.055 -5.721 -24.370 1.00 92.56 180 LEU A O 1
ATOM 1459 N N . ILE A 1 181 ? 11.093 -4.660 -24.160 1.00 92.25 181 ILE A N 1
ATOM 1460 C CA . ILE A 1 181 ? 10.952 -4.380 -25.596 1.00 92.25 181 ILE A CA 1
ATOM 1461 C C . ILE A 1 181 ? 12.096 -3.480 -26.071 1.00 92.25 181 ILE A C 1
ATOM 1463 O O . ILE A 1 181 ? 12.742 -3.794 -27.067 1.00 92.25 181 ILE A O 1
ATOM 1467 N N . ILE A 1 182 ? 12.393 -2.396 -25.346 1.00 88.69 182 ILE A N 1
ATOM 1468 C CA . ILE A 1 182 ? 13.507 -1.496 -25.682 1.00 88.69 182 ILE A CA 1
ATOM 1469 C C . ILE A 1 182 ? 14.835 -2.261 -25.667 1.00 88.69 182 ILE A C 1
ATOM 1471 O O . ILE A 1 182 ? 15.638 -2.081 -26.580 1.00 88.69 182 ILE A O 1
ATOM 1475 N N . LEU A 1 183 ? 15.054 -3.137 -24.683 1.00 88.62 183 LEU A N 1
ATOM 1476 C CA . LEU A 1 183 ? 16.257 -3.966 -24.602 1.00 88.62 183 LEU A CA 1
ATOM 1477 C C . LEU A 1 183 ? 16.417 -4.872 -25.828 1.00 88.62 183 LEU A C 1
ATOM 1479 O O . LEU A 1 183 ? 17.500 -4.934 -26.400 1.00 88.62 183 LEU A O 1
ATOM 1483 N N . VAL A 1 184 ? 15.341 -5.547 -26.244 1.00 88.81 184 VAL A N 1
ATOM 1484 C CA . VAL A 1 184 ? 15.348 -6.444 -27.410 1.00 88.81 184 VAL A CA 1
ATOM 1485 C C . VAL A 1 184 ? 15.582 -5.666 -28.705 1.00 88.81 184 VAL A C 1
ATOM 1487 O O . VAL A 1 184 ? 16.372 -6.096 -29.539 1.00 88.81 184 VAL A O 1
ATOM 1490 N N . LEU A 1 185 ? 14.945 -4.503 -28.869 1.00 87.44 185 LEU A N 1
ATOM 1491 C CA . LEU A 1 185 ? 15.108 -3.666 -30.064 1.00 87.44 185 LEU A CA 1
ATOM 1492 C C . LEU A 1 185 ? 16.502 -3.031 -30.174 1.00 87.44 185 LEU A C 1
ATOM 1494 O O . LEU A 1 185 ? 16.940 -2.727 -31.277 1.00 87.44 185 LEU A O 1
ATOM 1498 N N . ASN A 1 186 ? 17.194 -2.823 -29.051 1.00 83.38 186 ASN A N 1
ATOM 1499 C CA . ASN A 1 186 ? 18.509 -2.173 -28.997 1.00 83.38 186 ASN A CA 1
ATOM 1500 C C . ASN A 1 186 ? 19.630 -3.147 -28.600 1.00 83.38 186 ASN A C 1
ATOM 1502 O O . ASN A 1 186 ? 20.657 -2.724 -28.066 1.00 83.38 186 ASN A O 1
ATOM 1506 N N . TRP A 1 187 ? 19.438 -4.445 -28.846 1.00 78.00 187 TRP A N 1
ATOM 1507 C CA . TRP A 1 187 ? 20.341 -5.505 -28.394 1.00 78.00 187 TRP A CA 1
ATOM 1508 C C . TRP A 1 187 ? 21.795 -5.312 -28.862 1.00 78.00 187 TRP A C 1
ATOM 1510 O O . TRP A 1 187 ? 22.736 -5.464 -28.077 1.00 78.00 187 TRP A O 1
ATOM 1520 N N . ASP A 1 188 ? 21.987 -4.897 -30.115 1.00 74.81 188 ASP A N 1
ATOM 1521 C CA . ASP A 1 188 ? 23.322 -4.695 -30.694 1.00 74.81 188 ASP A CA 1
ATOM 1522 C C . ASP A 1 188 ? 24.063 -3.508 -30.051 1.00 74.81 188 ASP A C 1
ATOM 1524 O O . ASP A 1 188 ? 25.237 -3.610 -29.700 1.00 74.81 188 ASP A O 1
ATOM 1528 N N . ILE A 1 189 ? 23.360 -2.400 -29.801 1.00 69.88 189 ILE A N 1
ATOM 1529 C CA . ILE A 1 189 ? 23.918 -1.185 -29.177 1.00 69.88 189 ILE A CA 1
ATOM 1530 C C . ILE A 1 189 ? 24.223 -1.432 -27.688 1.00 69.88 189 ILE A C 1
ATOM 1532 O O . ILE A 1 189 ? 25.235 -0.974 -27.140 1.00 69.88 189 ILE A O 1
ATOM 1536 N N . ALA A 1 190 ? 23.352 -2.195 -27.024 1.00 62.62 190 ALA A N 1
ATOM 1537 C CA . ALA A 1 190 ? 23.474 -2.530 -25.613 1.00 62.62 190 ALA A CA 1
ATOM 1538 C C . ALA A 1 190 ? 24.706 -3.409 -25.331 1.00 62.62 190 ALA A C 1
ATOM 1540 O O . ALA A 1 190 ? 25.384 -3.209 -24.323 1.00 62.62 190 ALA A O 1
ATOM 1541 N N . THR A 1 191 ? 25.035 -4.341 -26.231 1.00 65.94 191 THR A N 1
ATOM 1542 C CA . THR A 1 191 ? 26.201 -5.229 -26.083 1.00 65.94 191 THR A CA 1
ATOM 1543 C C . THR A 1 191 ? 27.521 -4.537 -26.443 1.00 65.94 191 THR A C 1
ATOM 1545 O O . THR A 1 191 ? 28.518 -4.739 -25.743 1.00 65.94 191 THR A O 1
ATOM 1548 N N . SER A 1 192 ? 27.535 -3.641 -27.439 1.00 62.19 192 SER A N 1
ATOM 1549 C CA . SER A 1 192 ? 28.752 -2.931 -27.876 1.00 62.19 192 SER A CA 1
ATOM 1550 C C . SER A 1 192 ? 29.331 -1.936 -26.860 1.00 62.19 192 SER A C 1
ATOM 1552 O O . SER A 1 192 ? 30.513 -1.607 -26.918 1.00 62.19 192 SER A O 1
ATOM 1554 N N . SER A 1 193 ? 28.529 -1.470 -25.900 1.00 56.78 193 SER A N 1
ATOM 1555 C CA . SER A 1 193 ? 28.925 -0.438 -24.924 1.00 56.78 193 SER A CA 1
ATOM 1556 C C . SER A 1 193 ? 29.829 -0.953 -23.784 1.00 56.78 193 SER A C 1
ATOM 1558 O O . SER A 1 193 ? 30.318 -0.166 -22.978 1.00 56.78 193 SER A O 1
ATOM 1560 N N . SER A 1 194 ? 30.050 -2.271 -23.687 1.00 54.69 194 SER A N 1
ATOM 1561 C CA . SER A 1 194 ? 30.671 -2.937 -22.526 1.00 54.69 194 SER A CA 1
ATOM 1562 C C . SER A 1 194 ? 32.188 -3.199 -22.622 1.00 54.69 194 SER A C 1
ATOM 1564 O O . SER A 1 194 ? 32.762 -3.771 -21.697 1.00 54.69 194 SER A O 1
ATOM 1566 N N . LEU A 1 195 ? 32.874 -2.761 -23.689 1.00 48.00 195 LEU A N 1
ATOM 1567 C CA . LEU A 1 195 ? 34.300 -3.054 -23.921 1.00 48.00 195 LEU A CA 1
ATOM 1568 C C . LEU A 1 195 ? 35.099 -1.817 -24.369 1.00 48.00 195 LEU A C 1
ATOM 1570 O O . LEU A 1 195 ? 35.524 -1.708 -25.516 1.00 48.00 195 LEU A O 1
ATOM 1574 N N . HIS A 1 196 ? 35.382 -0.899 -23.446 1.00 50.06 196 HIS A N 1
ATOM 1575 C CA . HIS A 1 196 ? 36.559 -0.035 -23.571 1.00 50.06 196 HIS A CA 1
ATOM 1576 C C . HIS A 1 196 ? 37.346 -0.075 -22.263 1.00 50.06 196 HIS A C 1
ATOM 1578 O O . HIS A 1 196 ? 37.205 0.784 -21.397 1.00 50.06 196 HIS A O 1
ATOM 1584 N N . ILE A 1 197 ? 38.149 -1.128 -22.096 1.00 57.44 197 ILE A N 1
ATOM 1585 C CA . ILE A 1 197 ? 39.232 -1.127 -21.113 1.00 57.44 197 ILE A CA 1
ATOM 1586 C C . ILE A 1 197 ? 40.347 -0.305 -21.765 1.00 57.44 197 ILE A C 1
ATOM 1588 O O . ILE A 1 197 ? 40.865 -0.749 -22.793 1.00 57.44 197 ILE A O 1
ATOM 1592 N N . PRO A 1 198 ? 40.699 0.888 -21.254 1.00 57.56 198 PRO A N 1
ATOM 1593 C CA . PRO A 1 198 ? 41.824 1.627 -21.800 1.00 57.56 198 PRO A CA 1
ATOM 1594 C C . PRO A 1 198 ? 43.077 0.762 -21.643 1.00 57.56 198 PRO A C 1
ATOM 1596 O O . PRO A 1 198 ? 43.471 0.412 -20.530 1.00 57.56 198 PRO A O 1
ATOM 1599 N N . THR A 1 199 ? 43.670 0.366 -22.768 1.00 58.88 199 THR A N 1
ATOM 1600 C CA . THR A 1 199 ? 44.941 -0.357 -22.795 1.00 58.88 199 THR A CA 1
ATOM 1601 C C . THR A 1 199 ? 45.973 0.462 -22.016 1.00 58.88 199 THR A C 1
ATOM 1603 O O . THR A 1 199 ? 46.116 1.653 -22.310 1.00 58.88 199 THR A O 1
ATOM 1606 N N . PRO A 1 200 ? 46.691 -0.113 -21.031 1.00 65.38 200 PRO A N 1
ATOM 1607 C CA . PRO A 1 200 ? 47.742 0.621 -20.343 1.00 65.38 200 PRO A CA 1
ATOM 1608 C C . PRO A 1 200 ? 48.781 1.067 -21.375 1.00 65.38 200 PRO A C 1
ATOM 1610 O O . PRO A 1 200 ? 49.310 0.254 -22.136 1.00 65.38 200 PRO A O 1
ATOM 1613 N N . THR A 1 201 ? 49.030 2.373 -21.433 1.00 70.00 201 THR A N 1
ATOM 1614 C CA . THR A 1 201 ? 50.016 2.987 -22.323 1.00 70.00 201 THR A CA 1
ATOM 1615 C C . THR A 1 201 ? 51.376 2.320 -22.091 1.00 70.00 201 THR A C 1
ATOM 1617 O O . THR A 1 201 ? 51.798 2.220 -20.934 1.00 70.00 201 THR A O 1
ATOM 1620 N N . PRO A 1 202 ? 52.082 1.847 -23.135 1.00 67.75 202 PRO A N 1
ATOM 1621 C CA . PRO A 1 202 ? 53.396 1.247 -22.949 1.00 67.75 202 PRO A CA 1
ATOM 1622 C C . PRO A 1 202 ? 54.357 2.291 -22.365 1.00 67.75 202 PRO A C 1
ATOM 1624 O O . PRO A 1 202 ? 54.511 3.386 -22.906 1.00 67.75 202 PRO A O 1
ATOM 1627 N N . ILE A 1 203 ? 54.978 1.948 -21.235 1.00 72.94 203 ILE A N 1
ATOM 1628 C CA . ILE A 1 203 ? 56.006 2.759 -20.576 1.00 72.94 203 ILE A CA 1
ATOM 1629 C C . ILE A 1 203 ? 57.175 2.919 -21.563 1.00 72.94 203 ILE A C 1
ATOM 1631 O O . ILE A 1 203 ? 57.684 1.902 -22.044 1.00 72.94 203 ILE A O 1
ATOM 1635 N N . PRO A 1 204 ? 57.631 4.144 -21.880 1.00 66.69 204 PRO A N 1
ATOM 1636 C CA . PRO A 1 204 ? 58.778 4.327 -22.758 1.00 66.69 204 PRO A CA 1
ATOM 1637 C C . PRO A 1 204 ? 60.031 3.727 -22.106 1.00 66.69 204 PRO A C 1
ATOM 1639 O O . PRO A 1 204 ? 60.489 4.180 -21.057 1.00 66.69 204 PRO A O 1
ATOM 1642 N N . THR A 1 205 ? 60.579 2.682 -22.728 1.00 70.19 205 THR A N 1
ATOM 1643 C CA . THR A 1 205 ? 61.874 2.099 -22.370 1.00 70.19 205 THR A CA 1
ATOM 1644 C C . THR A 1 205 ? 62.966 3.129 -22.646 1.00 70.19 205 THR A C 1
ATOM 1646 O O . THR A 1 205 ? 63.245 3.464 -23.795 1.00 70.19 205 THR A O 1
ATOM 1649 N N . ILE A 1 206 ? 63.569 3.655 -21.583 1.00 65.25 206 ILE A N 1
ATOM 1650 C CA . ILE A 1 206 ? 64.699 4.579 -21.665 1.00 65.25 206 ILE A CA 1
ATOM 1651 C C . ILE A 1 206 ? 65.907 3.771 -22.163 1.00 65.25 206 ILE A C 1
ATOM 1653 O O . ILE A 1 206 ? 66.380 2.872 -21.468 1.00 65.25 206 ILE A O 1
ATOM 1657 N N . ALA A 1 207 ? 66.370 4.040 -23.384 1.00 68.94 207 ALA A N 1
ATOM 1658 C CA . ALA A 1 207 ? 67.575 3.421 -23.932 1.00 68.94 207 ALA A CA 1
ATOM 1659 C C . ALA A 1 207 ? 68.824 3.948 -23.193 1.00 68.94 207 ALA A C 1
ATOM 1661 O O . ALA A 1 207 ? 68.891 5.148 -22.915 1.00 68.94 207 ALA A O 1
ATOM 1662 N N . PRO A 1 208 ? 69.820 3.101 -22.869 1.00 64.19 208 PRO A N 1
ATOM 1663 C CA . PRO A 1 208 ? 71.031 3.558 -22.204 1.00 64.19 208 PRO A CA 1
ATOM 1664 C C . PRO A 1 208 ? 71.883 4.392 -23.167 1.00 64.19 208 PRO A C 1
ATOM 1666 O O . PRO A 1 208 ? 72.331 3.916 -24.210 1.00 64.19 208 PRO A O 1
ATOM 1669 N N . THR A 1 209 ? 72.098 5.652 -22.793 1.00 60.69 209 THR A N 1
ATOM 1670 C CA . THR A 1 209 ? 73.015 6.594 -23.438 1.00 60.69 209 THR A CA 1
ATOM 1671 C C . THR A 1 209 ? 74.431 6.019 -23.449 1.00 60.69 209 THR A C 1
ATOM 1673 O O . THR A 1 209 ? 75.051 5.878 -22.397 1.00 60.69 209 THR A O 1
ATOM 1676 N N . ALA A 1 210 ? 74.954 5.700 -24.633 1.00 58.72 210 ALA A N 1
ATOM 1677 C CA . ALA A 1 210 ? 76.367 5.394 -24.815 1.00 58.72 210 ALA A CA 1
ATOM 1678 C C . ALA A 1 210 ? 77.179 6.699 -24.749 1.00 58.72 210 ALA A C 1
ATOM 1680 O O . ALA A 1 210 ? 76.999 7.593 -25.577 1.00 58.72 210 ALA A O 1
ATOM 1681 N N . THR A 1 211 ? 78.043 6.818 -23.743 1.00 56.81 211 THR A N 1
ATOM 1682 C CA . THR A 1 211 ? 79.071 7.863 -23.641 1.00 56.81 211 THR A CA 1
ATOM 1683 C C . THR A 1 211 ? 80.281 7.512 -24.514 1.00 56.81 211 THR A C 1
ATOM 1685 O O . THR A 1 211 ? 80.676 6.343 -24.504 1.00 56.81 211 THR A O 1
ATOM 1688 N N . PRO A 1 212 ? 80.877 8.477 -25.238 1.00 65.06 212 PRO A N 1
ATOM 1689 C CA . PRO A 1 212 ? 82.207 8.321 -25.822 1.00 65.06 212 PRO A CA 1
ATOM 1690 C C . PRO A 1 212 ? 83.318 8.391 -24.764 1.00 65.06 212 PRO A C 1
ATOM 1692 O O . PRO A 1 212 ? 83.111 9.062 -23.724 1.00 65.06 212 PRO A O 1
#

pLDDT: mean 78.87, std 17.45, range [41.0, 97.25]

Foldseek 3Di:
DPDDPVVVPPDPPVLQAAEVVLLVVLVVVLVVLVVVLVVVLVVLVVVLVVLVVVLVVLCVVCVVPVLCLLVSLVVLLVSLVVLLVSLVVNVVVNVVSVQLSVLSVVLSVVCVVRYDDDPDPPDPHDHPPSVVSSVVSSVVVVVVCVVCVVPDDDDDDDCPSSVVSVVSSVVSVVSNVVSVVVCVVCVVSSVVSPDDPPDPDDDDDDDDDDDD

Secondary structure (DSSP, 8-state):
--SSSSSSSS------PEEHHHHHHHHHHHHHHHHHHHHHHHHHHHHHHHHHHHHHHHHHHHHH-GGGHHHHHHHHHHHHHHHHHHHHHHHHHHHHHHHHHHHHHHHHHHHGGGEE---STT--PBP--HHHHHHHHHHHHHHHHHHHTTT-S--SS-HHHHHHHHHHHHHHHHHHHHHHHHHHHTHHHHHHTT---PPPPPP---------

Radius of gyration: 33.07 Å; Cα contacts (8 Å, |Δi|>4): 117; chains: 1; bounding box: 127×41×76 Å

Mean predicted aligned error: 12.98 Å

Solvent-accessible surface area (backbone atoms only — not comparable to full-atom values): 12488 Å² total; per-residue (Å²): 145,86,83,74,80,79,74,72,76,81,70,77,72,82,77,67,40,25,50,46,67,61,53,48,55,52,49,54,52,49,51,52,52,52,53,50,48,55,50,51,49,55,51,52,51,52,52,55,52,49,52,54,48,51,42,52,50,44,48,55,55,19,74,77,36,68,88,42,37,58,60,31,41,53,51,41,40,54,52,26,53,53,48,36,53,50,30,53,53,51,53,51,51,54,51,52,52,49,53,52,48,52,25,44,51,52,45,48,64,69,43,58,85,44,47,46,85,81,90,58,100,80,71,82,63,45,81,80,52,60,68,60,53,27,52,51,45,45,50,55,49,48,56,52,41,63,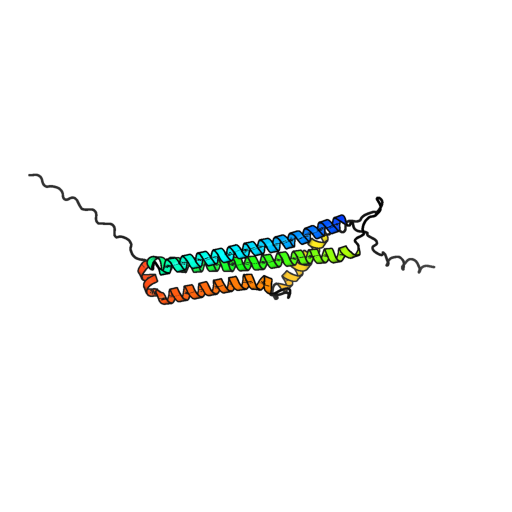74,36,64,87,73,64,87,81,79,97,72,63,68,68,77,56,45,50,45,50,48,52,33,50,50,32,50,50,49,39,54,51,41,52,51,52,47,66,76,38,45,71,64,54,60,67,68,76,75,80,76,80,74,81,75,80,77,82,80,81,76,84,82,82,78,132

Nearest PDB structures (foldseek):
  1zww-assembly1_A  TM=2.287E-01  e=1.536E+00  Mus musculus
  7sqc-assembly1_1Y  TM=2.620E-01  e=7.484E+00  Chlamydomonas reinhardtii
  6ixf-assembly1_A  TM=1.706E-01  e=3.972E+00  Homo sapiens
  2x3w-assembly2_C-2  TM=2.133E-01  e=7.484E+00  Mus musculus

Sequence (212 aa):
MANNDNEIAENKVDKSQYAFEEFQLFYESAEKVTDRRLETNRWNYSICTAIASVIGLIVSWSLANQSFLLVAILGAIILSIMAILFCTLWILQIQDFKQLNNAKFNVLNKMAPKVRFSNSLEDERISFTPFVKEWDELKNTKAVQEMYSTKIVALKSSNIEYAIPQAFRLLFVFIIIGALIILVLNWDIATSSSLHIPTPTPIPTIAPTATP